Protein AF-0000000084387467 (afdb_homodimer)

Secondary structure (DSSP, 8-state):
--HHHHHHHHHHHHHHHT---TT--SS-TT-EEEEEE--TT--HHHHHT--TTSEEEEEEGGG-TTTTHHHHHIIIIIT---EEEEEEETT-GGGS--HHHHHHHHHHHH-HHHHHHHHHH-S-----S-HHHHHHHHHHHHHH-TTS-TT-EEEEEEE-TTT--EEE--/--HHHHHHHHHHHHHHTT---TT--SS-TT-EEEEEE--TT--HHHHHT--TTSEEEEEEGGG-TTTTHHHHHIIIIIT---EEEEEEETT-GGGS--HHHHHHHHHHHH-HHHHHHHHHH-S-----S-HHHHHHHHHHHHHH-TTS-TT-EEEEEEE-TTT--EEE--

pLDDT: mean 97.74, std 1.87, range [85.44, 99.0]

Solvent-accessible surface area (backbone atoms only — not comparable to full-atom values): 17433 Å² total; per-residue (Å²): 129,54,71,67,55,50,41,33,46,53,21,7,53,60,41,24,73,70,51,83,64,38,79,62,62,74,47,27,74,68,27,26,33,37,36,23,42,15,50,14,71,60,54,63,44,62,45,42,55,51,54,83,22,33,31,33,43,35,19,33,66,64,32,41,48,80,76,38,41,67,38,50,37,44,41,33,67,76,40,60,26,55,32,41,41,37,32,39,52,56,85,46,71,42,53,75,51,49,55,69,52,53,45,48,44,37,24,73,76,56,29,66,67,19,24,53,48,41,52,71,77,42,77,65,76,76,49,42,87,43,70,72,59,46,41,52,48,38,52,49,50,51,69,69,34,61,69,42,66,85,81,50,48,69,38,26,28,38,34,32,51,61,49,40,38,52,45,79,77,84,129,54,73,65,55,52,42,32,47,52,22,7,54,59,42,25,73,74,50,82,65,37,79,60,62,73,50,26,74,69,28,26,35,37,36,24,42,16,49,14,71,59,54,63,44,62,42,40,56,50,54,84,24,32,32,33,44,35,20,33,65,64,31,41,46,79,77,38,40,66,38,51,36,44,42,33,68,75,41,59,25,55,32,42,41,36,32,37,52,55,86,45,71,41,53,75,51,48,55,69,52,53,46,48,45,36,24,73,76,58,29,66,68,20,25,53,48,41,52,70,77,42,78,66,77,74,50,42,87,43,70,72,59,46,43,51,48,38,52,50,51,52,69,68,34,60,69,45,67,86,81,49,49,70,38,25,30,38,34,31,50,60,51,40,38,50,46,79,76,84

Organism: Colletotrichum higginsianum (strain IMI 349063) (NCBI:txid759273)

Structure (mmCIF, N/CA/C/O backbone):
data_AF-0000000084387467-model_v1
#
loop_
_entity.id
_entity.type
_entity.pdbx_description
1 polymer 'Carbonic anhydrase'
#
loop_
_atom_site.group_PDB
_atom_site.id
_atom_site.type_symbol
_atom_site.label_atom_id
_atom_site.label_alt_id
_atom_site.label_comp_id
_atom_site.label_asym_id
_atom_site.label_entity_id
_atom_site.label_seq_id
_atom_site.pdbx_PDB_ins_code
_atom_site.Cartn_x
_atom_site.Cartn_y
_atom_site.Cartn_z
_atom_site.occupancy
_atom_site.B_iso_or_equiv
_atom_site.auth_seq_id
_atom_site.auth_comp_id
_atom_site.auth_asym_id
_atom_site.auth_atom_id
_atom_site.pdbx_PDB_model_num
ATOM 1 N N . MET A 1 1 ? 0.769 -17.781 -19.688 1 88.94 1 MET A N 1
ATOM 2 C CA . MET A 1 1 ? 0.332 -16.594 -18.969 1 88.94 1 MET A CA 1
ATOM 3 C C . MET A 1 1 ? -1.076 -16.781 -18.406 1 88.94 1 MET A C 1
ATOM 5 O O . MET A 1 1 ? -1.947 -17.328 -19.078 1 88.94 1 MET A O 1
ATOM 9 N N . SER A 1 2 ? -1.233 -16.406 -17.203 1 95.12 2 SER A N 1
ATOM 10 C CA . SER A 1 2 ? -2.559 -16.469 -16.594 1 95.12 2 SER A CA 1
ATOM 11 C C . SER A 1 2 ? -3.498 -15.438 -17.188 1 95.12 2 SER A C 1
ATOM 13 O O . SER A 1 2 ? -3.057 -14.531 -17.906 1 95.12 2 SER A O 1
ATOM 15 N N . ASP A 1 3 ? -4.746 -15.594 -16.984 1 96.44 3 ASP A N 1
ATOM 16 C CA . ASP A 1 3 ? -5.727 -14.609 -17.438 1 96.44 3 ASP A CA 1
ATOM 17 C C . ASP A 1 3 ? -5.461 -13.242 -16.812 1 96.44 3 ASP A C 1
ATOM 19 O O . ASP A 1 3 ? -5.691 -12.211 -17.453 1 96.44 3 ASP A O 1
ATOM 23 N N . ILE A 1 4 ? -4.992 -13.227 -15.602 1 97.38 4 ILE A N 1
ATOM 24 C CA . ILE A 1 4 ? -4.664 -11.992 -14.898 1 97.38 4 ILE A CA 1
ATOM 25 C C . ILE A 1 4 ? -3.527 -11.273 -15.625 1 97.38 4 ILE A C 1
ATOM 27 O O . ILE A 1 4 ? -3.609 -10.062 -15.875 1 97.38 4 ILE A O 1
ATOM 31 N N . GLN A 1 5 ? -2.52 -11.992 -15.977 1 97.75 5 GLN A N 1
ATOM 32 C CA . GLN A 1 5 ? -1.371 -11.406 -16.672 1 97.75 5 GLN A CA 1
ATOM 33 C C . GLN A 1 5 ? -1.764 -10.875 -18.047 1 97.75 5 GLN A C 1
ATOM 35 O O . GLN A 1 5 ? -1.321 -9.805 -18.453 1 97.75 5 GLN A O 1
ATOM 40 N N . LYS A 1 6 ? -2.596 -11.641 -18.719 1 97.81 6 LYS A N 1
ATOM 41 C CA . LYS A 1 6 ? -3.104 -11.188 -20 1 97.81 6 LYS A CA 1
ATOM 42 C C . LYS A 1 6 ? -3.883 -9.883 -19.859 1 97.81 6 LYS A C 1
ATOM 44 O O . LYS A 1 6 ? -3.785 -8.992 -20.703 1 97.81 6 LYS A O 1
ATOM 49 N N . ASN A 1 7 ? -4.648 -9.812 -18.812 1 97.5 7 ASN A N 1
ATOM 50 C CA . ASN A 1 7 ? -5.41 -8.594 -18.547 1 97.5 7 ASN A CA 1
ATOM 51 C C . ASN A 1 7 ? -4.492 -7.41 -18.281 1 97.5 7 ASN A C 1
ATOM 53 O O . ASN A 1 7 ? -4.781 -6.285 -18.703 1 97.5 7 ASN A O 1
ATOM 57 N N . VAL A 1 8 ? -3.395 -7.594 -17.5 1 97.62 8 VAL A N 1
ATOM 58 C CA . VAL A 1 8 ? -2.441 -6.523 -17.234 1 97.62 8 VAL A CA 1
ATOM 59 C C . VAL A 1 8 ? -1.865 -6 -18.547 1 97.62 8 VAL A C 1
ATOM 61 O O . VAL A 1 8 ? -1.769 -4.789 -18.75 1 97.62 8 VAL A O 1
ATOM 64 N N . GLU A 1 9 ? -1.531 -6.934 -19.406 1 97.88 9 GLU A N 1
ATOM 65 C CA . GLU A 1 9 ? -0.981 -6.543 -20.703 1 97.88 9 GLU A CA 1
ATOM 66 C C . GLU A 1 9 ? -2 -5.754 -21.531 1 97.88 9 GLU A C 1
ATOM 68 O O . GLU A 1 9 ? -1.669 -4.723 -22.109 1 97.88 9 GLU A O 1
ATOM 73 N N . ALA A 1 10 ? -3.186 -6.277 -21.594 1 98 10 ALA A N 1
ATOM 74 C CA . ALA A 1 10 ? -4.238 -5.625 -22.375 1 98 10 ALA A CA 1
ATOM 75 C C . ALA A 1 10 ? -4.559 -4.246 -21.812 1 98 10 ALA A C 1
ATOM 77 O O . ALA A 1 10 ? -4.75 -3.285 -22.562 1 98 10 ALA A O 1
ATOM 78 N N . ALA A 1 11 ? -4.66 -4.148 -20.484 1 97.88 11 ALA A N 1
ATOM 79 C CA . ALA A 1 11 ? -4.93 -2.873 -19.812 1 97.88 11 ALA A CA 1
ATOM 80 C C . ALA A 1 11 ? -3.812 -1.87 -20.094 1 97.88 11 ALA A C 1
ATOM 82 O O . ALA A 1 11 ? -4.07 -0.681 -20.297 1 97.88 11 ALA A O 1
ATOM 83 N N . SER A 1 12 ? -2.605 -2.361 -20.047 1 97.81 12 SER A N 1
ATOM 84 C CA . SER A 1 12 ? -1.454 -1.512 -20.328 1 97.81 12 SER A CA 1
ATOM 85 C C . SER A 1 12 ? -1.551 -0.91 -21.734 1 97.81 12 SER A C 1
ATOM 87 O O . SER A 1 12 ? -1.295 0.282 -21.922 1 97.81 12 SER A O 1
ATOM 89 N N . GLU A 1 13 ? -1.836 -1.775 -22.656 1 97.88 13 GLU A N 1
ATOM 90 C CA . GLU A 1 13 ? -1.966 -1.312 -24.031 1 97.88 13 GLU A CA 1
ATOM 91 C C . GLU A 1 13 ? -3.043 -0.236 -24.156 1 97.88 13 GLU A C 1
ATOM 93 O O . GLU A 1 13 ? -2.832 0.791 -24.797 1 97.88 13 GLU A O 1
ATOM 98 N N . ASN A 1 14 ? -4.156 -0.472 -23.594 1 98.12 14 ASN A N 1
ATOM 99 C CA . ASN A 1 14 ? -5.25 0.495 -23.625 1 98.12 14 ASN A CA 1
ATOM 100 C C . ASN A 1 14 ? -4.875 1.791 -22.922 1 98.12 14 ASN A C 1
ATOM 102 O O . ASN A 1 14 ? -5.109 2.883 -23.438 1 98.12 14 ASN A O 1
ATOM 106 N N . TYR A 1 15 ? -4.383 1.686 -21.719 1 98.31 15 TYR A N 1
ATOM 107 C CA . TYR A 1 15 ? -4.02 2.828 -20.891 1 98.31 15 TYR A CA 1
ATOM 108 C C . TYR A 1 15 ? -2.953 3.68 -21.562 1 98.31 15 TYR A C 1
ATOM 110 O O . TYR A 1 15 ? -3.068 4.906 -21.609 1 98.31 15 TYR A O 1
ATOM 118 N N . SER A 1 16 ? -1.951 3.057 -22.125 1 98.12 16 SER A N 1
ATOM 119 C CA . SER A 1 16 ? -0.825 3.779 -22.703 1 98.12 16 SER A CA 1
ATOM 120 C C . SER A 1 16 ? -1.214 4.441 -24.016 1 98.12 16 SER A C 1
ATOM 122 O O . SER A 1 16 ? -0.58 5.41 -24.438 1 98.12 16 SER A O 1
ATOM 124 N N . SER A 1 17 ? -2.176 3.938 -24.703 1 98 17 SER A N 1
ATOM 125 C CA . SER A 1 17 ? -2.551 4.406 -26.031 1 98 17 SER A CA 1
ATOM 126 C C . SER A 1 17 ? -2.986 5.867 -26 1 98 17 SER A C 1
ATOM 128 O O . SER A 1 17 ? -2.867 6.578 -27 1 98 17 SER A O 1
ATOM 130 N N . SER A 1 18 ? -3.42 6.398 -24.844 1 96.81 18 SER A N 1
ATOM 131 C CA . SER A 1 18 ? -3.865 7.781 -24.734 1 96.81 18 SER A CA 1
ATOM 132 C C . SER A 1 18 ? -3.205 8.492 -23.562 1 96.81 18 SER A C 1
ATOM 134 O O . SER A 1 18 ? -3.686 9.531 -23.109 1 96.81 18 SER A O 1
ATOM 136 N N . PHE A 1 19 ? -2.225 7.91 -23.062 1 97.81 19 PHE A N 1
ATOM 137 C CA . PHE A 1 19 ? -1.556 8.438 -21.875 1 97.81 19 PHE A CA 1
ATOM 138 C C . PHE A 1 19 ? -0.771 9.695 -22.219 1 97.81 19 PHE A C 1
ATOM 140 O O . PHE A 1 19 ? 0.057 9.695 -23.125 1 97.81 19 PHE A O 1
ATOM 147 N N . GLU A 1 20 ? -0.977 10.844 -21.422 1 97.38 20 GLU A N 1
ATOM 148 C CA . GLU A 1 20 ? -0.339 12.125 -21.734 1 97.38 20 GLU A CA 1
ATOM 149 C C . GLU A 1 20 ? 0.273 12.75 -20.484 1 97.38 20 GLU A C 1
ATOM 151 O O . GLU A 1 20 ? 0.535 13.953 -20.453 1 97.38 20 GLU A O 1
ATOM 156 N N . LYS A 1 21 ? 0.535 11.984 -19.469 1 97.56 21 LYS A N 1
ATOM 157 C CA . LYS A 1 21 ? 0.969 12.539 -18.188 1 97.56 21 LYS A CA 1
ATOM 158 C C . LYS A 1 21 ? 2.393 12.109 -17.859 1 97.56 21 LYS A C 1
ATOM 160 O O . LYS A 1 21 ? 2.754 12 -16.688 1 97.56 21 LYS A O 1
ATOM 165 N N . GLY A 1 22 ? 3.154 11.875 -18.875 1 97.38 22 GLY A N 1
ATOM 166 C CA . GLY A 1 22 ? 4.5 11.352 -18.719 1 97.38 22 GLY A CA 1
ATOM 167 C C . GLY A 1 22 ? 5.461 12.367 -18.125 1 97.38 22 GLY A C 1
ATOM 168 O O . GLY A 1 22 ? 6.562 12.008 -17.703 1 97.38 22 GLY A O 1
ATOM 169 N N . GLN A 1 23 ? 5.043 13.641 -17.938 1 97.19 23 GLN A N 1
ATOM 170 C CA . GLN A 1 23 ? 5.926 14.719 -17.516 1 97.19 23 GLN A CA 1
ATOM 171 C C . GLN A 1 23 ? 5.773 15 -16.016 1 97.19 23 GLN A C 1
ATOM 173 O O . GLN A 1 23 ? 6.43 15.891 -15.477 1 97.19 23 GLN A O 1
ATOM 178 N N . LEU A 1 24 ? 4.934 14.281 -15.336 1 97.69 24 LEU A N 1
ATOM 179 C CA . LEU A 1 24 ? 4.695 14.523 -13.922 1 97.69 24 LEU A CA 1
ATOM 180 C C . LEU A 1 24 ? 5.969 14.305 -13.109 1 97.69 24 LEU A C 1
ATOM 182 O O . LEU A 1 24 ? 6.723 13.367 -13.367 1 97.69 24 LEU A O 1
ATOM 186 N N . ALA A 1 25 ? 6.168 15.133 -12.148 1 96.94 25 ALA A N 1
ATOM 187 C CA . ALA A 1 25 ? 7.359 15.086 -11.305 1 96.94 25 ALA A CA 1
ATOM 188 C C . ALA A 1 25 ? 7.262 13.961 -10.281 1 96.94 25 ALA A C 1
ATOM 190 O O . ALA A 1 25 ? 6.168 13.477 -9.984 1 96.94 25 ALA A O 1
ATOM 191 N N . LEU A 1 26 ? 8.391 13.594 -9.727 1 96.5 26 LEU A N 1
ATOM 192 C CA . LEU A 1 26 ? 8.5 12.516 -8.75 1 96.5 26 LEU A CA 1
ATOM 193 C C . LEU A 1 26 ? 7.777 12.875 -7.461 1 96.5 26 LEU A C 1
ATOM 195 O O . LEU A 1 26 ? 6.93 12.117 -6.984 1 96.5 26 LEU A O 1
ATOM 199 N N . PRO A 1 27 ? 8.047 14.117 -6.895 1 97.5 27 PRO A N 1
ATOM 200 C CA . PRO A 1 27 ? 7.297 14.461 -5.684 1 97.5 27 PRO A CA 1
ATOM 201 C C . PRO A 1 27 ? 5.824 14.742 -5.961 1 97.5 27 PRO A C 1
ATOM 203 O O . PRO A 1 27 ? 5.492 15.344 -6.984 1 97.5 27 PRO A O 1
ATOM 206 N N . PRO A 1 28 ? 4.949 14.305 -5.066 1 98.31 28 PRO A N 1
ATOM 207 C CA . PRO A 1 28 ? 3.535 14.633 -5.258 1 98.31 28 PRO A CA 1
ATOM 208 C C . PRO A 1 28 ? 3.273 16.141 -5.27 1 98.31 28 PRO A C 1
ATOM 210 O O . PRO A 1 28 ? 3.723 16.859 -4.371 1 98.31 28 PRO A O 1
ATOM 213 N N . ALA A 1 29 ? 2.498 16.562 -6.199 1 98 29 ALA A N 1
ATOM 214 C CA . ALA A 1 29 ? 2.293 18 -6.43 1 98 29 ALA A CA 1
ATOM 215 C C . ALA A 1 29 ? 1.527 18.625 -5.273 1 98 29 ALA A C 1
ATOM 217 O O . ALA A 1 29 ? 1.766 19.797 -4.93 1 98 29 ALA A O 1
ATOM 218 N N . LYS A 1 30 ? 0.658 17.906 -4.703 1 98.31 30 LYS A N 1
ATOM 219 C CA . LYS A 1 30 ? -0.17 18.516 -3.662 1 98.31 30 LYS A CA 1
ATOM 220 C C . LYS A 1 30 ? 0.408 18.234 -2.275 1 98.31 30 LYS A C 1
ATOM 222 O O . LYS A 1 30 ? -0.214 18.562 -1.263 1 98.31 30 LYS A O 1
ATOM 227 N N . LYS A 1 31 ? 1.522 17.531 -2.162 1 97.75 31 LYS A N 1
ATOM 228 C CA . LYS A 1 31 ? 2.387 17.391 -0.995 1 97.75 31 LYS A CA 1
ATOM 229 C C . LYS A 1 31 ? 1.647 16.703 0.156 1 97.75 31 LYS A C 1
ATOM 231 O O . LYS A 1 31 ? 1.744 17.141 1.305 1 97.75 31 LYS A O 1
ATOM 236 N N . TYR A 1 32 ? 0.854 15.641 -0.096 1 98.75 32 TYR A N 1
ATOM 237 C CA . TYR A 1 32 ? 0.241 14.82 0.942 1 98.75 32 TYR A CA 1
ATOM 238 C C . TYR A 1 32 ? 0.297 13.336 0.574 1 98.75 32 TYR A C 1
ATOM 240 O O . TYR A 1 32 ? 0.651 12.984 -0.553 1 98.75 32 TYR A O 1
ATOM 248 N N . LEU A 1 33 ? 0.085 1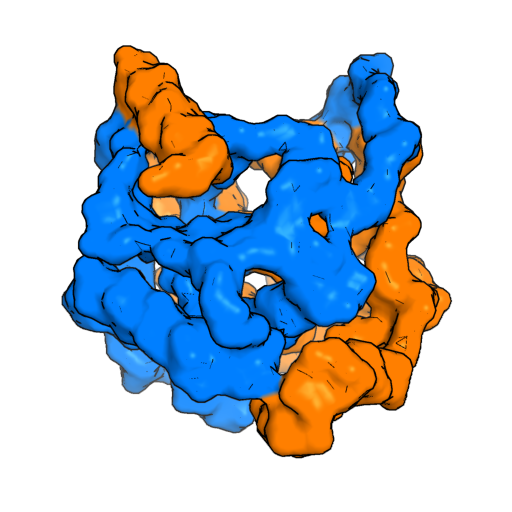2.523 1.544 1 98.81 33 LEU A N 1
ATOM 249 C CA . LEU A 1 33 ? -0.055 11.086 1.328 1 98.81 33 LEU A CA 1
ATOM 250 C C . LEU A 1 33 ? -1.364 10.57 1.916 1 98.81 33 LEU A C 1
ATOM 252 O O . LEU A 1 33 ? -1.91 11.172 2.846 1 98.81 33 LEU A O 1
ATOM 256 N N . VAL A 1 34 ? -1.901 9.586 1.263 1 98.94 34 VAL A N 1
ATOM 257 C CA . VAL A 1 34 ? -3.039 8.82 1.759 1 98.94 34 VAL A CA 1
ATOM 258 C C . VAL A 1 34 ? -2.574 7.43 2.193 1 98.94 34 VAL A C 1
ATOM 260 O O . VAL A 1 34 ? -1.807 6.773 1.483 1 98.94 34 VAL A O 1
ATOM 263 N N . LEU A 1 35 ? -2.889 7.043 3.352 1 98.94 35 LEU A N 1
ATOM 264 C CA . LEU A 1 35 ? -2.736 5.672 3.826 1 98.94 35 LEU A CA 1
ATOM 265 C C . LEU A 1 35 ? -4.094 4.996 3.988 1 98.94 35 LEU A C 1
ATOM 267 O O . LEU A 1 35 ? -4.926 5.449 4.777 1 98.94 35 LEU A O 1
ATOM 271 N N . THR A 1 36 ? -4.336 3.963 3.197 1 98.94 36 THR A N 1
ATOM 272 C CA . THR A 1 36 ? -5.602 3.244 3.283 1 98.94 36 THR A CA 1
ATOM 273 C C . THR A 1 36 ? -5.379 1.742 3.125 1 98.94 36 THR A C 1
ATOM 275 O O . THR A 1 36 ? -4.242 1.282 3.035 1 98.94 36 THR A O 1
ATOM 278 N N . CYS A 1 37 ? -6.441 0.987 3.162 1 98.94 37 CYS A N 1
ATOM 279 C CA . CYS A 1 37 ? -6.348 -0.468 3.188 1 98.94 37 CYS A CA 1
ATOM 280 C C . CYS A 1 37 ? -6.129 -1.025 1.786 1 98.94 37 CYS A C 1
ATOM 282 O O . CYS A 1 37 ? -6.566 -0.429 0.801 1 98.94 37 CYS A O 1
ATOM 284 N N . MET A 1 38 ? -5.535 -2.17 1.646 1 98.94 38 MET A N 1
ATOM 285 C CA . MET A 1 38 ? -5.348 -2.904 0.398 1 98.94 38 MET A CA 1
ATOM 286 C C . MET A 1 38 ? -6.668 -3.467 -0.11 1 98.94 38 MET A C 1
ATOM 288 O O . MET A 1 38 ? -6.734 -4.008 -1.216 1 98.94 38 MET A O 1
ATOM 292 N N . ASP A 1 39 ? -7.746 -3.346 0.516 1 98.94 39 ASP A N 1
ATOM 293 C CA . ASP A 1 39 ? -9.039 -3.973 0.285 1 98.94 39 ASP A CA 1
ATOM 294 C C . ASP A 1 39 ? -9.484 -3.795 -1.165 1 98.94 39 ASP A C 1
ATOM 296 O O . ASP A 1 39 ? -9.344 -2.711 -1.736 1 98.94 39 ASP A O 1
ATOM 300 N N . ALA A 1 40 ? -10.055 -4.867 -1.702 1 98.88 40 ALA A N 1
ATOM 301 C CA . ALA A 1 40 ? -10.438 -4.902 -3.111 1 98.88 40 ALA A CA 1
ATOM 302 C C . ALA A 1 40 ? -11.641 -4 -3.375 1 98.88 40 ALA A C 1
ATOM 304 O O . ALA A 1 40 ? -11.945 -3.691 -4.527 1 98.88 40 ALA A O 1
ATOM 305 N N . ARG A 1 41 ? -12.336 -3.582 -2.363 1 98.88 41 ARG A N 1
ATOM 306 C CA . ARG A 1 41 ? -13.547 -2.791 -2.504 1 98.88 41 ARG A CA 1
ATOM 307 C C . ARG A 1 41 ? -13.242 -1.298 -2.436 1 98.88 41 ARG A C 1
ATOM 309 O O . ARG A 1 41 ? -14.156 -0.471 -2.439 1 98.88 41 ARG A O 1
ATOM 316 N N . ILE A 1 42 ? -11.914 -0.892 -2.408 1 98.81 42 ILE A N 1
ATOM 317 C CA . ILE A 1 42 ? -11.523 0.511 -2.344 1 98.81 42 ILE A CA 1
ATOM 318 C C . ILE A 1 42 ? -10.711 0.875 -3.586 1 98.81 42 ILE A C 1
ATOM 320 O O . ILE A 1 42 ? -9.727 0.203 -3.914 1 98.81 42 ILE A O 1
ATOM 324 N N . ASP A 1 43 ? -11.102 1.828 -4.301 1 98.44 43 ASP A N 1
ATOM 325 C CA . ASP A 1 43 ? -10.32 2.559 -5.289 1 98.44 43 ASP A CA 1
ATOM 326 C C . ASP A 1 43 ? -10 3.971 -4.801 1 98.44 43 ASP A C 1
ATOM 328 O O . ASP A 1 43 ? -10.805 4.891 -4.984 1 98.44 43 ASP A O 1
ATOM 332 N N . PRO A 1 44 ? -8.828 4.141 -4.23 1 98.69 44 PRO A N 1
ATOM 333 C CA . PRO A 1 44 ? -8.555 5.406 -3.553 1 98.69 44 PRO A CA 1
ATOM 334 C C . PRO A 1 44 ? -8.672 6.613 -4.484 1 98.69 44 PRO A C 1
ATOM 336 O O . PRO A 1 44 ? -9.18 7.66 -4.082 1 98.69 44 PRO A O 1
ATOM 339 N N . ALA A 1 45 ? -8.188 6.523 -5.695 1 98.25 45 ALA A N 1
ATOM 340 C CA . ALA A 1 45 ? -8.234 7.652 -6.621 1 98.25 45 ALA A CA 1
ATOM 341 C C . ALA A 1 45 ? -9.672 8.141 -6.805 1 98.25 45 ALA A C 1
ATOM 343 O O . ALA A 1 45 ? -9.938 9.344 -6.695 1 98.25 45 ALA A O 1
ATOM 344 N N . ARG A 1 46 ? -10.602 7.242 -7 1 97 46 ARG A N 1
ATOM 345 C CA . ARG A 1 46 ? -12 7.605 -7.207 1 97 46 ARG A CA 1
ATOM 346 C C . ARG A 1 46 ? -12.656 8.008 -5.895 1 97 46 ARG A C 1
ATOM 348 O O . ARG A 1 46 ? -13.328 9.039 -5.824 1 97 46 ARG A O 1
ATOM 355 N N . ALA A 1 47 ? -12.477 7.219 -4.871 1 98.38 47 ALA A N 1
ATOM 356 C CA . ALA A 1 47 ? -13.188 7.406 -3.605 1 98.38 47 ALA A CA 1
ATOM 357 C C . ALA A 1 47 ? -12.742 8.695 -2.916 1 98.38 47 ALA A C 1
ATOM 359 O O . ALA A 1 47 ? -13.547 9.359 -2.258 1 98.38 47 ALA A O 1
ATOM 360 N N . PHE A 1 48 ? -11.43 9.055 -3.123 1 98.56 48 PHE A N 1
ATOM 361 C CA . PHE A 1 48 ? -10.883 10.164 -2.344 1 98.56 48 PHE A CA 1
ATOM 362 C C . PHE A 1 48 ? -10.508 11.328 -3.25 1 98.56 48 PHE A C 1
ATOM 364 O O . PHE A 1 48 ? -9.961 12.328 -2.787 1 98.56 48 PHE A O 1
ATOM 371 N N . GLY A 1 49 ? -10.773 11.258 -4.527 1 97.75 49 GLY A N 1
ATOM 372 C CA . GLY A 1 49 ? -10.531 12.352 -5.457 1 97.75 49 GLY A CA 1
ATOM 373 C C . GLY A 1 49 ? -9.062 12.625 -5.691 1 97.75 49 GLY A C 1
ATOM 374 O O . GLY A 1 49 ? -8.609 13.766 -5.582 1 97.75 49 GLY A O 1
ATOM 375 N N . ILE A 1 50 ? -8.297 11.664 -5.988 1 98.56 50 ILE A N 1
ATOM 376 C CA . ILE A 1 50 ? -6.859 11.789 -6.199 1 98.56 50 ILE A CA 1
ATOM 377 C C . ILE A 1 50 ? -6.551 11.719 -7.695 1 98.56 50 ILE A C 1
ATOM 379 O O . ILE A 1 50 ? -6.816 10.703 -8.344 1 98.56 50 ILE A O 1
ATOM 383 N N . GLU A 1 51 ? -5.988 12.719 -8.227 1 97.88 51 GLU A N 1
ATOM 384 C CA . GLU A 1 51 ? -5.52 12.711 -9.609 1 97.88 51 GLU A CA 1
ATOM 385 C C . GLU A 1 51 ? -4.066 12.258 -9.703 1 97.88 51 GLU A C 1
ATOM 387 O O . GLU A 1 51 ? -3.326 12.336 -8.719 1 97.88 51 GLU A O 1
ATOM 392 N N . LEU A 1 52 ? -3.709 11.766 -10.891 1 98.31 52 LEU A N 1
ATOM 393 C CA . LEU A 1 52 ? -2.326 11.359 -11.109 1 98.31 52 LEU A CA 1
ATOM 394 C C . LEU A 1 52 ? -1.363 12.492 -10.766 1 98.31 52 LEU A C 1
ATOM 396 O O . LEU A 1 52 ? -1.551 13.625 -11.203 1 98.31 52 LEU A O 1
ATOM 400 N N . GLY A 1 53 ? -0.42 12.219 -9.93 1 98.5 53 GLY A N 1
ATOM 401 C CA . GLY A 1 53 ? 0.582 13.203 -9.547 1 98.5 53 GLY A CA 1
ATOM 402 C C . GLY A 1 53 ? 0.238 13.938 -8.266 1 98.5 53 GLY A C 1
ATOM 403 O O . GLY A 1 53 ? 1.079 14.641 -7.699 1 98.5 53 GLY A O 1
ATOM 404 N N . ASP A 1 54 ? -0.965 13.758 -7.699 1 98.5 54 ASP A N 1
ATOM 405 C CA . ASP A 1 54 ? -1.455 14.555 -6.582 1 98.5 54 ASP A CA 1
ATOM 406 C C . ASP A 1 54 ? -0.795 14.133 -5.27 1 98.5 54 ASP A C 1
ATOM 408 O O . ASP A 1 54 ? -0.408 14.977 -4.461 1 98.5 54 ASP A O 1
ATOM 412 N N . ALA A 1 55 ? -0.703 12.844 -4.992 1 98.88 55 ALA A N 1
ATOM 413 C CA . ALA A 1 55 ? -0.403 12.344 -3.654 1 98.88 55 ALA A CA 1
ATOM 414 C C . ALA A 1 55 ? 0.302 10.992 -3.719 1 98.88 55 ALA A C 1
ATOM 416 O O . ALA A 1 55 ? 0.088 10.219 -4.652 1 98.88 55 ALA A O 1
ATOM 417 N N . HIS A 1 56 ? 1.156 10.727 -2.766 1 98.94 56 HIS A N 1
ATOM 418 C CA . HIS A 1 56 ? 1.513 9.336 -2.514 1 98.94 56 HIS A CA 1
ATOM 419 C C . HIS A 1 56 ? 0.331 8.555 -1.945 1 98.94 56 HIS A C 1
ATOM 421 O O . HIS A 1 56 ? -0.429 9.078 -1.13 1 98.94 56 HIS A O 1
ATOM 427 N N . VAL A 1 57 ? 0.14 7.324 -2.42 1 98.94 57 VAL A N 1
ATOM 428 C CA . VAL A 1 57 ? -0.901 6.461 -1.877 1 98.94 57 VAL A CA 1
ATOM 429 C C . VAL A 1 57 ? -0.277 5.176 -1.335 1 98.94 57 VAL A C 1
ATOM 431 O O . VAL A 1 57 ? 0.31 4.398 -2.09 1 98.94 57 VAL A O 1
ATOM 434 N N . ILE A 1 58 ? -0.341 5 -0.052 1 99 58 ILE A N 1
ATOM 435 C CA . ILE A 1 58 ? 0.102 3.799 0.648 1 99 58 ILE A CA 1
ATOM 436 C C . ILE A 1 58 ? -1.098 2.9 0.939 1 99 58 ILE A C 1
ATOM 438 O O . ILE A 1 58 ? -2.137 3.373 1.405 1 99 58 ILE A O 1
ATOM 442 N N . ARG A 1 59 ? -0.989 1.597 0.564 1 99 59 ARG A N 1
ATOM 443 C CA . ARG A 1 59 ? -2.059 0.637 0.815 1 99 59 ARG A CA 1
ATOM 444 C C . ARG A 1 59 ? -1.512 -0.645 1.434 1 99 59 ARG A C 1
ATOM 446 O O . ARG A 1 59 ? -0.653 -1.306 0.847 1 99 59 ARG A O 1
ATOM 453 N N . ASN A 1 60 ? -1.957 -0.97 2.604 1 98.94 60 ASN A N 1
ATOM 454 C CA . ASN A 1 60 ? -1.631 -2.217 3.285 1 98.94 60 ASN A CA 1
ATOM 455 C C . ASN A 1 60 ? -2.834 -2.773 4.043 1 98.94 60 ASN A C 1
ATOM 457 O O . ASN A 1 60 ? -3.908 -2.17 4.039 1 98.94 60 ASN A O 1
ATOM 461 N N . ALA A 1 61 ? -2.66 -4.035 4.566 1 98.88 61 ALA A N 1
ATOM 462 C CA . ALA A 1 61 ? -3.766 -4.648 5.301 1 98.88 61 ALA A CA 1
ATOM 463 C C . ALA A 1 61 ? -4.148 -3.807 6.516 1 98.88 61 ALA A C 1
ATOM 465 O O . ALA A 1 61 ? -3.32 -3.572 7.402 1 98.88 61 ALA A O 1
ATOM 466 N N . GLY A 1 62 ? -5.398 -3.25 6.441 1 98.88 62 GLY A N 1
ATOM 467 C CA . GLY A 1 62 ? -5.938 -2.545 7.59 1 98.88 62 GLY A CA 1
ATOM 468 C C . GLY A 1 62 ? -5.535 -1.084 7.637 1 98.88 62 GLY A C 1
ATOM 469 O O . GLY A 1 62 ? -5.797 -0.393 8.625 1 98.88 62 GLY A O 1
ATOM 470 N N . ALA A 1 63 ? -4.762 -0.598 6.664 1 98.94 63 ALA A N 1
ATOM 471 C CA . ALA A 1 63 ? -4.289 0.784 6.672 1 98.94 63 ALA A CA 1
ATOM 472 C C . ALA A 1 63 ? -3.496 1.083 7.941 1 98.94 63 ALA A C 1
ATOM 474 O O . ALA A 1 63 ? -3.756 2.076 8.625 1 98.94 63 ALA A O 1
ATOM 475 N N . SER A 1 64 ? -2.555 0.254 8.227 1 98.94 64 SER A N 1
ATOM 476 C CA . SER A 1 64 ? -1.786 0.382 9.461 1 98.94 64 SER A CA 1
ATOM 477 C C . SER A 1 64 ? -0.657 1.395 9.305 1 98.94 64 SER A C 1
ATOM 479 O O . SER A 1 64 ? 0.187 1.261 8.414 1 98.94 64 SER A O 1
ATOM 481 N N . ALA A 1 65 ? -0.609 2.373 10.203 1 98.88 65 ALA A N 1
ATOM 482 C CA . ALA A 1 65 ? 0.494 3.33 10.227 1 98.88 65 ALA A CA 1
ATOM 483 C C . ALA A 1 65 ? 1.785 2.668 10.703 1 98.88 65 ALA A C 1
ATOM 485 O O . ALA A 1 65 ? 2.877 3.041 10.266 1 98.88 65 ALA A O 1
ATOM 486 N N . ILE A 1 66 ? 1.652 1.691 11.57 1 98.44 66 ILE A N 1
ATOM 487 C CA . ILE A 1 66 ? 2.812 0.956 12.062 1 98.44 66 ILE A CA 1
ATOM 488 C C . ILE A 1 66 ? 3.498 0.238 10.898 1 98.44 66 ILE A C 1
ATOM 490 O O . ILE A 1 66 ? 4.711 0.373 10.711 1 98.44 66 ILE A O 1
ATOM 494 N N . ASP A 1 67 ? 2.707 -0.466 10.133 1 98.69 67 ASP A N 1
ATOM 495 C CA . ASP A 1 67 ? 3.209 -1.215 8.984 1 98.69 67 ASP A CA 1
ATOM 496 C C . ASP A 1 67 ? 3.664 -0.274 7.871 1 98.69 67 ASP A C 1
ATOM 498 O O . ASP A 1 67 ? 4.551 -0.616 7.086 1 98.69 67 ASP A O 1
ATOM 502 N N . GLY A 1 68 ? 3.074 0.929 7.793 1 98.81 68 GLY A N 1
ATOM 503 C CA . GLY A 1 68 ? 3.35 1.874 6.723 1 98.81 68 GLY A CA 1
ATOM 504 C C . GLY A 1 68 ? 4.41 2.895 7.086 1 98.81 68 GLY A C 1
ATOM 505 O O . GLY A 1 68 ? 4.699 3.807 6.305 1 98.81 68 GLY A O 1
ATOM 506 N N . LEU A 1 69 ? 5.074 2.773 8.211 1 98.75 69 LEU A N 1
ATOM 507 C CA . LEU A 1 69 ? 5.934 3.818 8.758 1 98.75 69 LEU A CA 1
ATOM 508 C C . LEU A 1 69 ? 7.09 4.121 7.809 1 98.75 69 LEU A C 1
ATOM 510 O O . LEU A 1 69 ? 7.398 5.285 7.555 1 98.75 69 LEU A O 1
ATOM 514 N N . ARG A 1 70 ? 7.73 3.059 7.254 1 98.69 70 ARG A N 1
ATOM 515 C CA . ARG A 1 70 ? 8.836 3.232 6.312 1 98.69 70 ARG A CA 1
ATOM 516 C C . ARG A 1 70 ? 8.414 4.102 5.133 1 98.69 70 ARG A C 1
ATOM 518 O O . ARG A 1 70 ? 9.117 5.051 4.773 1 98.69 70 ARG A O 1
ATOM 525 N N . SER A 1 71 ? 7.242 3.811 4.559 1 98.88 71 SER A N 1
ATOM 526 C CA . SER A 1 71 ? 6.727 4.547 3.41 1 98.88 71 SER A CA 1
ATOM 527 C C . SER A 1 71 ? 6.348 5.973 3.793 1 98.88 71 SER A C 1
ATOM 529 O O . SER A 1 71 ? 6.566 6.91 3.021 1 98.88 71 SER A O 1
ATOM 531 N N . ILE A 1 72 ? 5.781 6.133 5.02 1 98.81 72 ILE A N 1
ATOM 532 C CA . ILE A 1 72 ? 5.418 7.457 5.516 1 98.81 72 ILE A CA 1
ATOM 533 C C . ILE A 1 72 ? 6.668 8.336 5.613 1 98.81 72 ILE A C 1
ATOM 535 O O . ILE A 1 72 ? 6.676 9.469 5.133 1 98.81 72 ILE A O 1
ATOM 539 N N . VAL A 1 73 ? 7.734 7.828 6.18 1 98.56 73 VAL A N 1
ATOM 540 C CA . VAL A 1 73 ? 8.961 8.594 6.398 1 98.56 73 VAL A CA 1
ATOM 541 C C . VAL A 1 73 ? 9.594 8.961 5.059 1 98.56 73 VAL A C 1
ATOM 543 O O . VAL A 1 73 ? 10.031 10.094 4.859 1 98.56 73 VAL A O 1
ATOM 546 N N . ILE A 1 74 ? 9.602 8.023 4.168 1 98.56 74 ILE A N 1
ATOM 547 C CA . ILE A 1 74 ? 10.148 8.305 2.846 1 98.56 74 ILE A CA 1
ATOM 548 C C . ILE A 1 74 ? 9.328 9.398 2.168 1 98.56 74 ILE A C 1
ATOM 550 O O . ILE A 1 74 ? 9.883 10.336 1.596 1 98.56 74 ILE A O 1
ATOM 554 N N . SER A 1 75 ? 7.992 9.273 2.207 1 98.44 75 SER A N 1
ATOM 555 C CA . SER A 1 75 ? 7.098 10.25 1.6 1 98.44 75 SER A CA 1
ATOM 556 C C . SER A 1 75 ? 7.336 11.641 2.17 1 98.44 75 SER A C 1
ATOM 558 O O . SER A 1 75 ? 7.391 12.625 1.425 1 98.44 75 SER A O 1
ATOM 560 N N . GLN A 1 76 ? 7.508 11.734 3.455 1 97.62 76 GLN A N 1
ATOM 561 C CA . GLN A 1 76 ? 7.609 13.031 4.109 1 97.62 76 GLN A CA 1
ATOM 562 C C . GLN A 1 76 ? 9.031 13.578 4.035 1 97.62 76 GLN A C 1
ATOM 564 O O . GLN A 1 76 ? 9.258 14.664 3.5 1 97.62 76 GLN A O 1
ATOM 569 N N . GLN A 1 77 ? 10.008 12.844 4.395 1 96.5 77 GLN A N 1
ATOM 570 C CA . GLN A 1 77 ? 11.359 13.367 4.582 1 96.5 77 GLN A CA 1
ATOM 571 C C . GLN A 1 77 ? 12.117 13.414 3.258 1 96.5 77 GLN A C 1
ATOM 573 O O . GLN A 1 77 ? 12.93 14.32 3.035 1 96.5 77 GLN A O 1
ATOM 578 N N . LEU A 1 78 ? 11.852 12.469 2.41 1 96.38 78 LEU A N 1
ATOM 579 C CA . LEU A 1 78 ? 12.641 12.422 1.183 1 96.38 78 LEU A CA 1
ATOM 580 C C . LEU A 1 78 ? 11.875 13.047 0.02 1 96.38 78 LEU A C 1
ATOM 582 O O . LEU A 1 78 ? 12.484 13.586 -0.909 1 96.38 78 LEU A O 1
ATOM 586 N N . LEU A 1 79 ? 10.484 13.047 0.135 1 96.25 79 LEU A N 1
ATOM 587 C CA . LEU A 1 79 ? 9.75 13.453 -1.059 1 96.25 79 LEU A CA 1
ATOM 588 C C . LEU A 1 79 ? 8.797 14.602 -0.748 1 96.25 79 LEU A C 1
ATOM 590 O O . LEU A 1 79 ? 7.988 14.992 -1.593 1 96.25 79 LEU A O 1
ATOM 594 N N . GLY A 1 80 ? 8.75 15.078 0.394 1 94.81 80 GLY A N 1
ATOM 595 C CA . GLY A 1 80 ? 8.328 16.438 0.671 1 94.81 80 GLY A CA 1
ATOM 596 C C . GLY A 1 80 ? 6.844 16.547 0.979 1 94.81 80 GLY A C 1
ATOM 597 O O . GLY A 1 80 ? 6.285 17.641 1.003 1 94.81 80 GLY A O 1
ATOM 598 N N . THR A 1 81 ? 6.172 15.422 1.26 1 97.5 81 THR A N 1
ATOM 599 C CA . THR A 1 81 ? 4.781 15.555 1.684 1 97.5 81 THR A CA 1
ATOM 600 C C . THR A 1 81 ? 4.699 16.078 3.115 1 97.5 81 THR A C 1
ATOM 602 O O . THR A 1 81 ? 5.625 15.875 3.908 1 97.5 81 THR A O 1
ATOM 605 N N . HIS A 1 82 ? 3.572 16.734 3.41 1 95.88 82 HIS A N 1
ATOM 606 C CA . HIS A 1 82 ? 3.484 17.312 4.746 1 95.88 82 HIS A CA 1
ATOM 607 C C . HIS A 1 82 ? 2.074 17.188 5.312 1 95.88 82 HIS A C 1
ATOM 609 O O . HIS A 1 82 ? 1.693 17.938 6.219 1 95.88 82 HIS A O 1
ATOM 615 N N . GLU A 1 83 ? 1.251 16.375 4.719 1 98.31 83 GLU A N 1
ATOM 616 C CA . GLU A 1 83 ? -0.071 16.031 5.238 1 98.31 83 GLU A CA 1
ATOM 617 C C . GLU A 1 83 ? -0.377 14.555 5.039 1 98.31 83 GLU A C 1
ATOM 619 O O . GLU A 1 83 ? 0.033 13.953 4.043 1 98.31 83 GLU A O 1
ATOM 624 N N . ILE A 1 84 ? -1.016 13.961 6.051 1 98.69 84 ILE A N 1
ATOM 625 C CA . ILE A 1 84 ? -1.374 12.547 6.012 1 98.69 84 ILE A CA 1
ATOM 626 C C . ILE A 1 84 ? -2.885 12.398 6.176 1 98.69 84 ILE A C 1
ATOM 628 O O . ILE A 1 84 ? -3.471 12.922 7.121 1 98.69 84 ILE A O 1
ATOM 632 N N . VAL A 1 85 ? -3.492 11.758 5.246 1 98.88 85 VAL A N 1
ATOM 633 C CA . VAL A 1 85 ? -4.887 11.328 5.305 1 98.88 85 VAL A CA 1
ATOM 634 C C . VAL A 1 85 ? -4.957 9.82 5.512 1 98.88 85 VAL A C 1
ATOM 636 O O . VAL A 1 85 ? -4.594 9.047 4.625 1 98.88 85 VAL A O 1
ATOM 639 N N . LEU A 1 86 ? -5.352 9.406 6.691 1 98.94 86 LEU A N 1
ATOM 640 C CA . LEU A 1 86 ? -5.473 7.984 7.016 1 98.94 86 LEU A CA 1
ATOM 641 C C . LEU A 1 86 ? -6.926 7.531 6.914 1 98.94 86 LEU A C 1
ATOM 643 O O . LEU A 1 86 ? -7.809 8.109 7.547 1 98.94 86 LEU A O 1
ATOM 647 N N . VAL A 1 87 ? -7.172 6.496 6.082 1 98.94 87 VAL A N 1
ATOM 648 C CA . VAL A 1 87 ? -8.547 6.066 5.836 1 98.94 87 VAL A CA 1
ATOM 649 C C . VAL A 1 87 ? -8.664 4.562 6.074 1 98.94 87 VAL A C 1
ATOM 651 O O . VAL A 1 87 ? -8.125 3.76 5.312 1 98.94 87 VAL A O 1
ATOM 654 N N . LYS A 1 88 ? -9.312 4.137 7.105 1 98.94 88 LYS A N 1
ATOM 655 C CA . LYS A 1 88 ? -9.734 2.75 7.285 1 98.94 88 LYS A CA 1
ATOM 656 C C . LYS A 1 88 ? -11.141 2.531 6.738 1 98.94 88 LYS A C 1
ATOM 658 O O . LYS A 1 88 ? -11.727 3.438 6.141 1 98.94 88 LYS A O 1
ATOM 663 N N . HIS A 1 89 ? -11.711 1.308 6.848 1 98.94 89 HIS A N 1
ATOM 664 C CA . HIS A 1 89 ? -12.977 1.104 6.164 1 98.94 89 HIS A CA 1
ATOM 665 C C . HIS A 1 89 ? -13.859 0.112 6.918 1 98.94 89 HIS A C 1
ATOM 667 O O . HIS A 1 89 ? -13.359 -0.699 7.699 1 98.94 89 HIS A O 1
ATOM 673 N N . THR A 1 90 ? -15.094 0.206 6.68 1 98.81 90 THR A N 1
ATOM 674 C CA . THR A 1 90 ? -16.047 -0.749 7.242 1 98.81 90 THR A CA 1
ATOM 675 C C . THR A 1 90 ? -15.867 -2.123 6.602 1 98.81 90 THR A C 1
ATOM 677 O O . THR A 1 90 ? -15.383 -2.23 5.473 1 98.81 90 THR A O 1
ATOM 680 N N . GLY A 1 91 ? -16.266 -3.17 7.363 1 98.06 91 GLY A N 1
ATOM 681 C CA . GLY A 1 91 ? -16.203 -4.52 6.824 1 98.06 91 GLY A CA 1
ATOM 682 C C . GLY A 1 91 ? -14.781 -4.977 6.539 1 98.06 91 GLY A C 1
ATOM 683 O O . GLY A 1 91 ? -14.555 -5.785 5.633 1 98.06 91 GLY A O 1
ATOM 684 N N . CYS A 1 92 ? -13.812 -4.453 7.223 1 98.69 92 CYS A N 1
ATOM 685 C CA . CYS A 1 92 ? -12.414 -4.82 7.039 1 98.69 92 CYS A CA 1
ATOM 686 C C . CYS A 1 92 ? -12.141 -6.211 7.605 1 98.69 92 CYS A C 1
ATOM 688 O O . CYS A 1 92 ? -12.617 -6.551 8.688 1 98.69 92 CYS A O 1
ATOM 690 N N . GLY A 1 93 ? -11.359 -6.938 6.859 1 98.06 93 GLY A N 1
ATOM 691 C CA . GLY A 1 93 ? -11.008 -8.266 7.34 1 98.06 93 GLY A CA 1
ATOM 692 C C . GLY A 1 93 ? -10.242 -8.242 8.648 1 98.06 93 GLY A C 1
ATOM 693 O O . GLY A 1 93 ? -10.305 -9.195 9.43 1 98.06 93 GLY A O 1
ATOM 694 N N . MET A 1 94 ? -9.547 -7.184 8.953 1 98.56 94 MET A N 1
ATOM 695 C CA . MET A 1 94 ? -8.719 -7.074 10.148 1 98.56 94 MET A CA 1
ATOM 696 C C . MET A 1 94 ? -9.586 -7.07 11.406 1 98.56 94 MET A C 1
ATOM 698 O O . MET A 1 94 ? -9.078 -7.258 12.516 1 98.56 94 MET A O 1
ATOM 702 N N . LEU A 1 95 ? -10.844 -6.883 11.25 1 98.31 95 LEU A N 1
ATOM 703 C CA . LEU A 1 95 ? -11.789 -6.879 12.359 1 98.31 95 LEU A CA 1
ATOM 704 C C . LEU A 1 95 ? -12.195 -8.305 12.727 1 98.31 95 LEU A C 1
ATOM 706 O O . LEU A 1 95 ? -12.789 -8.531 13.781 1 98.31 95 LEU A O 1
ATOM 710 N N . THR A 1 96 ? -11.812 -9.281 11.953 1 97.44 96 THR A N 1
ATOM 711 C CA . THR A 1 96 ? -12.492 -10.57 12.023 1 97.44 96 THR A CA 1
ATOM 712 C C . THR A 1 96 ? -11.57 -11.633 12.602 1 97.44 96 THR A C 1
ATOM 714 O O . THR A 1 96 ? -11.945 -12.805 12.695 1 97.44 96 THR A O 1
ATOM 717 N N . PHE A 1 97 ? -10.406 -11.289 12.977 1 97.38 97 PHE A N 1
ATOM 718 C CA . PHE A 1 97 ? -9.492 -12.281 13.523 1 97.38 97 PHE A CA 1
ATOM 719 C C . PHE A 1 97 ? -8.562 -11.656 14.555 1 97.38 97 PHE A C 1
ATOM 721 O O . PHE A 1 97 ? -8.492 -10.43 14.664 1 97.38 97 PHE A O 1
ATOM 728 N N . LYS A 1 98 ? -7.898 -12.422 15.328 1 97.38 98 LYS A N 1
ATOM 729 C CA . LYS A 1 98 ? -6.809 -12.055 16.219 1 97.38 98 LYS A CA 1
ATOM 730 C C . LYS A 1 98 ? -5.477 -12.609 15.727 1 97.38 98 LYS A C 1
ATOM 732 O O . LYS A 1 98 ? -5.441 -13.391 14.773 1 97.38 98 LYS A O 1
ATOM 737 N N . ASN A 1 99 ? -4.426 -12.133 16.312 1 96.94 99 ASN A N 1
ATOM 738 C CA . ASN A 1 99 ? -3.088 -12.562 15.914 1 96.94 99 ASN A CA 1
ATOM 739 C C . ASN A 1 99 ? -2.961 -14.086 15.93 1 96.94 99 ASN A C 1
ATOM 741 O O . ASN A 1 99 ? -2.459 -14.68 14.969 1 96.94 99 ASN A O 1
ATOM 745 N N . GLU A 1 100 ? -3.469 -14.688 16.984 1 97.25 100 GLU A N 1
ATOM 746 C CA . GLU A 1 100 ? -3.367 -16.141 17.141 1 97.25 100 GLU A CA 1
ATOM 747 C C . GLU A 1 100 ? -4.105 -16.859 16.016 1 97.25 100 GLU A C 1
ATOM 749 O O . GLU A 1 100 ? -3.656 -17.906 15.539 1 97.25 100 GLU A O 1
ATOM 754 N N . ASP A 1 101 ? -5.207 -16.312 15.602 1 98.06 101 ASP A N 1
ATOM 755 C CA . ASP A 1 101 ? -5.973 -16.891 14.508 1 98.06 101 ASP A CA 1
ATOM 756 C C . ASP A 1 101 ? -5.168 -16.875 13.211 1 98.06 101 ASP A C 1
ATOM 758 O O . ASP A 1 101 ? -5.188 -17.844 12.445 1 98.06 101 ASP A O 1
ATOM 762 N N . ALA A 1 102 ? -4.48 -15.773 12.969 1 97.75 102 ALA A N 1
ATOM 763 C CA . ALA A 1 102 ? -3.699 -15.633 11.742 1 97.75 102 ALA A CA 1
ATOM 764 C C . ALA A 1 102 ? -2.576 -16.656 11.68 1 97.75 102 ALA A C 1
ATOM 766 O O . ALA A 1 102 ? -2.398 -17.344 10.664 1 97.75 102 ALA A O 1
ATOM 767 N N . TYR A 1 103 ? -1.84 -16.828 12.758 1 98.06 103 TYR A N 1
ATOM 768 C CA . TYR A 1 103 ? -0.784 -17.844 12.805 1 98.06 103 TYR A CA 1
ATOM 769 C C . TYR A 1 103 ? -1.357 -19.234 12.633 1 98.06 103 TYR A C 1
ATOM 771 O O . TYR A 1 103 ? -0.748 -20.094 11.977 1 98.06 103 TYR A O 1
ATOM 779 N N . GLY A 1 104 ? -2.492 -19.469 13.242 1 98.31 104 GLY A N 1
ATOM 780 C CA . GLY A 1 104 ? -3.16 -20.75 13.102 1 98.31 104 GLY A CA 1
ATOM 781 C C . GLY A 1 104 ? -3.555 -21.078 11.672 1 98.31 104 GLY A C 1
ATOM 782 O O . GLY A 1 104 ? -3.393 -22.203 11.219 1 98.31 104 GLY A O 1
ATOM 783 N N . ILE A 1 105 ? -4.043 -20.109 11.008 1 98.06 105 ILE A N 1
ATOM 784 C CA . ILE A 1 105 ? -4.449 -20.281 9.617 1 98.06 105 ILE A CA 1
ATOM 785 C C . ILE A 1 105 ? -3.221 -20.578 8.758 1 98.06 105 ILE A C 1
ATOM 787 O O . ILE A 1 105 ? -3.262 -21.438 7.883 1 98.06 105 ILE A O 1
ATOM 791 N N . VAL A 1 106 ? -2.119 -19.859 8.961 1 98 106 VAL A N 1
ATOM 792 C CA . VAL A 1 106 ? -0.876 -20.109 8.242 1 98 106 VAL A CA 1
ATOM 793 C C . VAL A 1 106 ? -0.417 -21.547 8.492 1 98 106 VAL A C 1
ATOM 795 O O . VAL A 1 106 ? -0.026 -22.25 7.555 1 98 106 VAL A O 1
ATOM 798 N N . GLU A 1 107 ? -0.484 -21.969 9.719 1 98.31 107 GLU A N 1
ATOM 799 C CA . GLU A 1 107 ? -0.07 -23.328 10.07 1 98.31 107 GLU A CA 1
ATOM 800 C C . GLU A 1 107 ? -0.95 -24.359 9.375 1 98.31 107 GLU A C 1
ATOM 802 O O . GLU A 1 107 ? -0.448 -25.359 8.844 1 98.31 107 GLU A O 1
ATOM 807 N N . LYS A 1 108 ? -2.191 -24.141 9.477 1 98.19 108 LYS A N 1
ATOM 808 C CA . LYS A 1 108 ? -3.145 -25.062 8.867 1 98.19 108 LYS A CA 1
ATOM 809 C C . LYS A 1 108 ? -2.914 -25.188 7.363 1 98.19 108 LYS A C 1
ATOM 811 O O . LYS A 1 108 ? -2.922 -26.281 6.812 1 98.19 108 LYS A O 1
ATOM 816 N N . ASN A 1 109 ? -2.705 -24.047 6.711 1 96.75 109 ASN A N 1
ATOM 817 C CA . ASN A 1 109 ? -2.629 -24 5.254 1 96.75 109 ASN A CA 1
ATOM 818 C C . ASN A 1 109 ? -1.247 -24.422 4.75 1 96.75 109 ASN A C 1
ATOM 820 O O . ASN A 1 109 ? -1.123 -25 3.672 1 96.75 109 ASN A O 1
ATOM 824 N N . LEU A 1 110 ? -0.16 -24.062 5.547 1 97.25 110 LEU A N 1
ATOM 825 C CA . LEU A 1 110 ? 1.176 -24.156 4.969 1 97.25 110 LEU A CA 1
ATOM 826 C C . LEU A 1 110 ? 2.082 -25.016 5.84 1 97.25 110 LEU A C 1
ATOM 828 O O . LEU A 1 110 ? 3.205 -25.344 5.445 1 97.25 110 LEU A O 1
ATOM 832 N N . GLY A 1 111 ? 1.65 -25.281 7.047 1 97.69 111 GLY A N 1
ATOM 833 C CA . GLY A 1 111 ? 2.412 -26.172 7.918 1 97.69 111 GLY A CA 1
ATOM 834 C C . GLY A 1 111 ? 3.129 -25.422 9.031 1 97.69 111 GLY A C 1
ATOM 835 O O . GLY A 1 111 ? 3.133 -24.188 9.062 1 97.69 111 GLY A O 1
ATOM 836 N N . ALA A 1 112 ? 3.77 -26.172 9.883 1 97.75 112 ALA A N 1
ATOM 837 C CA . ALA A 1 112 ? 4.371 -25.672 11.117 1 97.75 112 ALA A CA 1
ATOM 838 C C . ALA A 1 112 ? 5.574 -24.781 10.812 1 97.75 112 ALA A C 1
ATOM 840 O O . ALA A 1 112 ? 5.805 -23.781 11.492 1 97.75 112 ALA A O 1
ATOM 841 N N . ASP A 1 113 ? 6.293 -25.172 9.875 1 97.56 113 ASP A N 1
ATOM 842 C CA . ASP A 1 113 ? 7.477 -24.391 9.523 1 97.56 113 ASP A CA 1
ATOM 843 C C . ASP A 1 113 ? 7.09 -23 9.031 1 97.56 113 ASP A C 1
ATOM 845 O O . ASP A 1 113 ? 7.762 -22.016 9.344 1 97.56 113 ASP A O 1
ATOM 849 N N . ALA A 1 114 ? 6.07 -22.938 8.227 1 97.75 114 ALA A N 1
ATOM 850 C CA . ALA A 1 114 ? 5.574 -21.641 7.746 1 97.75 114 ALA A CA 1
ATOM 851 C C . ALA A 1 114 ? 5.074 -20.781 8.906 1 97.75 114 ALA A C 1
ATOM 853 O O . ALA A 1 114 ? 5.332 -19.578 8.938 1 97.75 114 ALA A O 1
ATOM 854 N N . SER A 1 115 ? 4.363 -21.391 9.766 1 97.56 115 SER A N 1
ATOM 855 C CA . SER A 1 115 ? 3.875 -20.656 10.922 1 97.56 115 SER A CA 1
ATOM 856 C C . SER A 1 115 ? 5.027 -20.109 11.758 1 97.56 115 SER A C 1
ATOM 858 O O . SER A 1 115 ? 4.953 -18.984 12.258 1 97.56 115 SER A O 1
ATOM 860 N N . LEU A 1 116 ? 6.07 -20.906 11.922 1 97.44 116 LEU A N 1
ATOM 861 C CA . LEU A 1 116 ? 7.258 -20.453 12.633 1 97.44 116 LEU A CA 1
ATOM 862 C C . LEU A 1 116 ? 7.902 -19.266 11.914 1 97.44 116 LEU A C 1
ATOM 864 O O . LEU A 1 116 ? 8.312 -18.297 12.547 1 97.44 116 LEU A O 1
ATOM 868 N N . GLU A 1 117 ? 7.969 -19.375 10.633 1 98.12 117 GLU A N 1
ATOM 869 C CA . GLU A 1 117 ? 8.5 -18.25 9.867 1 98.12 117 GLU A CA 1
ATOM 870 C C . GLU A 1 117 ? 7.633 -17 10.031 1 98.12 117 GLU A C 1
ATOM 872 O O . GLU A 1 117 ? 8.148 -15.891 10.141 1 98.12 117 GLU A O 1
ATOM 877 N N . ALA A 1 118 ? 6.316 -17.172 9.977 1 97.88 118 ALA A N 1
ATOM 878 C CA . ALA A 1 118 ? 5.398 -16.047 10.18 1 97.88 118 ALA A CA 1
ATOM 879 C C . ALA A 1 118 ? 5.648 -15.367 11.516 1 97.88 118 ALA A C 1
ATOM 881 O O . ALA A 1 118 ? 5.766 -14.141 11.586 1 97.88 118 ALA A O 1
ATOM 882 N N . LYS A 1 119 ? 5.758 -16.125 12.555 1 97.38 119 LYS A N 1
ATOM 883 C CA . LYS A 1 119 ? 5.965 -15.586 13.891 1 97.38 119 LYS A CA 1
ATOM 884 C C . LYS A 1 119 ? 7.273 -14.805 13.969 1 97.38 119 LYS A C 1
ATOM 886 O O . LYS A 1 119 ? 7.363 -13.805 14.688 1 97.38 119 LYS A O 1
ATOM 891 N N . ASN A 1 120 ? 8.25 -15.242 13.25 1 97.38 120 ASN A N 1
ATOM 892 C CA . ASN A 1 120 ? 9.562 -14.594 13.258 1 97.38 120 ASN A CA 1
ATOM 893 C C . ASN A 1 120 ? 9.562 -13.328 12.406 1 97.38 120 ASN A C 1
ATOM 895 O O . ASN A 1 120 ? 10.148 -12.312 12.789 1 97.38 120 ASN A O 1
ATOM 899 N N . ARG A 1 121 ? 8.922 -13.344 11.25 1 97.06 121 ARG A N 1
ATOM 900 C CA . ARG A 1 121 ? 9.008 -12.266 10.273 1 97.06 121 ARG A CA 1
ATOM 901 C C . ARG A 1 121 ? 7.871 -11.266 10.461 1 97.06 121 ARG A C 1
ATOM 903 O O . ARG A 1 121 ? 7.992 -10.102 10.062 1 97.06 121 ARG A O 1
ATOM 910 N N . ILE A 1 122 ? 6.758 -11.75 10.969 1 97.81 122 ILE A N 1
ATOM 911 C CA . ILE A 1 122 ? 5.57 -10.945 11.242 1 97.81 122 ILE A CA 1
ATOM 912 C C . ILE A 1 122 ? 5.156 -11.1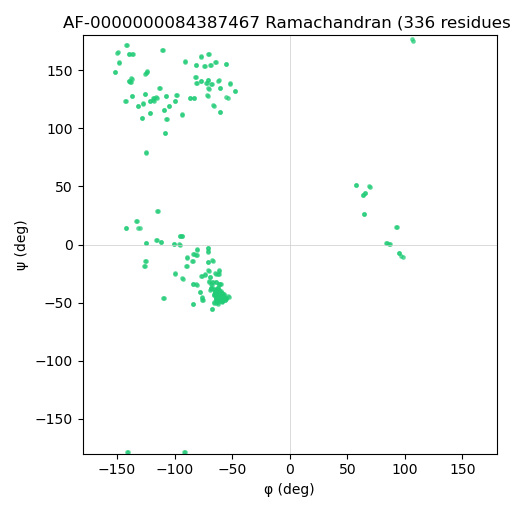09 12.703 1 97.81 122 ILE A C 1
ATOM 914 O O . ILE A 1 122 ? 4.184 -11.797 13.008 1 97.81 122 ILE A O 1
ATOM 918 N N . PRO A 1 123 ? 5.793 -10.445 13.594 1 95.56 123 PRO A N 1
ATOM 919 C CA . PRO A 1 123 ? 5.516 -10.672 15.016 1 95.56 123 PRO A CA 1
ATOM 920 C C . PRO A 1 123 ? 4.098 -10.266 15.414 1 95.56 123 PRO A C 1
ATOM 922 O O . PRO A 1 123 ? 3.572 -10.75 16.422 1 95.56 123 PRO A O 1
ATOM 925 N N . ASP A 1 124 ? 3.514 -9.398 14.695 1 97.88 124 ASP A N 1
ATOM 926 C CA . ASP A 1 124 ? 2.156 -8.906 14.906 1 97.88 124 ASP A CA 1
ATOM 927 C C . ASP A 1 124 ? 1.444 -8.664 13.578 1 97.88 124 ASP A C 1
ATOM 929 O O . ASP A 1 124 ? 1.917 -7.887 12.742 1 97.88 124 ASP A O 1
ATOM 933 N N . PHE A 1 125 ? 0.332 -9.297 13.414 1 98.62 125 PHE A N 1
ATOM 934 C CA . PHE A 1 125 ? -0.448 -9.094 12.195 1 98.62 125 PHE A CA 1
ATOM 935 C C . PHE A 1 125 ? -1.268 -7.809 12.297 1 98.62 125 PHE A C 1
ATOM 937 O O . PHE A 1 125 ? -1.874 -7.379 11.312 1 98.62 125 PHE A O 1
ATOM 944 N N . LEU A 1 126 ? -1.339 -7.172 13.453 1 98.56 126 LEU A N 1
ATOM 945 C CA . LEU A 1 126 ? -1.921 -5.863 13.727 1 98.56 126 LEU A CA 1
ATOM 946 C C . LEU A 1 126 ? -3.426 -5.875 13.484 1 98.56 126 LEU A C 1
ATOM 948 O O . LEU A 1 126 ? -3.955 -5.004 12.789 1 98.56 126 LEU A O 1
ATOM 952 N 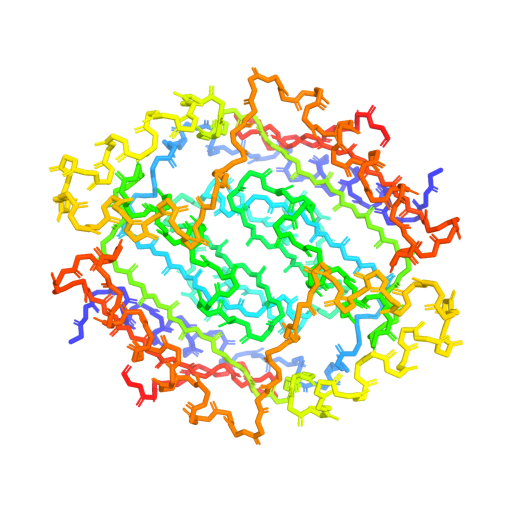N . PRO A 1 127 ? -4.102 -6.973 13.984 1 98.5 127 PRO A N 1
ATOM 953 C CA . PRO A 1 127 ? -5.566 -6.914 13.938 1 98.5 127 PRO A CA 1
ATOM 954 C C . PRO A 1 127 ? -6.137 -5.816 14.828 1 98.5 127 PRO A C 1
ATOM 956 O O . PRO A 1 127 ? -5.422 -5.254 15.664 1 98.5 127 PRO A O 1
ATOM 959 N N . PHE A 1 128 ? -7.316 -5.363 14.555 1 98.38 128 PHE A N 1
ATOM 960 C CA . PHE A 1 128 ? -7.977 -4.438 15.469 1 98.38 128 PHE A CA 1
ATOM 961 C C . PHE A 1 128 ? -9.453 -4.781 15.625 1 98.38 128 PHE A C 1
ATOM 963 O O . PHE A 1 128 ? -10.117 -5.121 14.641 1 98.38 128 PHE A O 1
ATOM 970 N N . PRO A 1 129 ? -9.953 -4.676 16.828 1 97.06 129 PRO A N 1
ATOM 971 C CA . PRO A 1 129 ? -11.312 -5.133 17.141 1 97.06 129 PRO A CA 1
ATOM 972 C C . PRO A 1 129 ? -12.359 -4.043 16.938 1 97.06 129 PRO A C 1
ATOM 974 O O . PRO A 1 129 ? -13.562 -4.332 16.906 1 97.06 129 PRO A O 1
ATOM 977 N N . ALA A 1 130 ? -11.914 -2.785 16.891 1 98.56 130 ALA A N 1
ATOM 978 C CA . ALA A 1 130 ? -12.844 -1.663 16.75 1 98.56 130 ALA A CA 1
ATOM 979 C C . ALA A 1 130 ? -12.32 -0.642 15.742 1 98.56 130 ALA A C 1
ATOM 981 O O . ALA A 1 130 ? -11.219 -0.122 15.891 1 98.56 130 ALA A O 1
ATOM 982 N N . LEU A 1 131 ? -13.195 -0.371 14.852 1 98.69 131 LEU A N 1
ATOM 983 C CA . LEU A 1 131 ? -12.781 0.366 13.664 1 98.69 131 LEU A CA 1
ATOM 984 C C . LEU A 1 131 ? -12.391 1.798 14.016 1 98.69 131 LEU A C 1
ATOM 986 O O . LEU A 1 131 ? -11.273 2.227 13.742 1 98.69 131 LEU A O 1
ATOM 990 N N . GLU A 1 132 ? -13.258 2.598 14.672 1 98.69 132 GLU A N 1
ATOM 991 C CA . GLU A 1 132 ? -12.977 3.992 14.992 1 98.69 132 GLU A CA 1
ATOM 992 C C . GLU A 1 132 ? -11.781 4.109 15.938 1 98.69 132 GLU A C 1
ATOM 994 O O . GLU A 1 132 ? -10.945 5 15.781 1 98.69 132 GLU A O 1
ATOM 999 N N . GLU A 1 133 ? -11.688 3.201 16.875 1 98.69 133 GLU A N 1
ATOM 1000 C CA . GLU A 1 133 ? -10.555 3.193 17.797 1 98.69 133 GLU A CA 1
ATOM 1001 C C . GLU A 1 133 ? -9.25 2.916 17.047 1 98.69 133 GLU A C 1
ATOM 1003 O O . GLU A 1 133 ? -8.195 3.447 17.406 1 98.69 133 GLU A O 1
ATOM 1008 N N . ALA A 1 134 ? -9.328 2.018 16.078 1 98.81 134 ALA A N 1
ATOM 1009 C CA . ALA A 1 134 ? -8.141 1.705 15.289 1 98.81 134 ALA A CA 1
ATOM 1010 C C . ALA A 1 134 ? -7.641 2.939 14.547 1 98.81 134 ALA A C 1
ATOM 1012 O O . ALA A 1 134 ? -6.43 3.15 14.43 1 98.81 134 ALA A O 1
ATOM 1013 N N . VAL A 1 135 ? -8.57 3.76 13.977 1 98.88 135 VAL A N 1
ATOM 1014 C CA . VAL A 1 135 ? -8.203 5.012 13.328 1 98.88 135 VAL A CA 1
ATOM 1015 C C . VAL A 1 135 ? -7.484 5.918 14.328 1 98.88 135 VAL A C 1
ATOM 1017 O O . VAL A 1 135 ? -6.398 6.43 14.047 1 98.88 135 VAL A O 1
ATOM 1020 N N . GLU A 1 136 ? -8.047 6.082 15.492 1 98.69 136 GLU A N 1
ATOM 1021 C CA . GLU A 1 136 ? -7.492 6.965 16.516 1 98.69 136 GLU A CA 1
ATOM 1022 C C . GLU A 1 136 ? -6.121 6.477 16.969 1 98.69 136 GLU A C 1
ATOM 1024 O O . GLU A 1 136 ? -5.211 7.281 17.188 1 98.69 136 GLU A O 1
ATOM 1029 N N . ARG A 1 137 ? -5.988 5.211 17.125 1 98.5 137 ARG A N 1
ATOM 1030 C CA . ARG A 1 137 ? -4.723 4.633 17.562 1 98.5 137 ARG A CA 1
ATOM 1031 C C . ARG A 1 137 ? -3.621 4.887 16.547 1 98.5 137 ARG A C 1
ATOM 1033 O O . ARG A 1 137 ? -2.49 5.215 16.906 1 98.5 137 ARG A O 1
ATOM 1040 N N . ASP A 1 138 ? -3.914 4.676 15.297 1 98.75 138 ASP A N 1
ATOM 1041 C CA . ASP A 1 138 ? -2.91 4.902 14.266 1 98.75 138 ASP A CA 1
ATOM 1042 C C . ASP A 1 138 ? -2.549 6.383 14.164 1 98.75 138 ASP A C 1
ATOM 1044 O O . ASP A 1 138 ? -1.387 6.73 13.945 1 98.75 138 ASP A O 1
ATOM 1048 N N . ILE A 1 139 ? -3.562 7.262 14.305 1 98.31 139 ILE A N 1
ATOM 1049 C CA . ILE A 1 139 ? -3.305 8.695 14.336 1 98.31 139 ILE A CA 1
ATOM 1050 C C . ILE A 1 139 ? -2.387 9.031 15.508 1 98.31 139 ILE A C 1
ATOM 1052 O O . ILE A 1 139 ? -1.419 9.781 15.352 1 98.31 139 ILE A O 1
ATOM 1056 N N . SER A 1 140 ? -2.682 8.508 16.672 1 97.62 140 SER A N 1
ATOM 1057 C CA . SER A 1 140 ? -1.872 8.734 17.859 1 97.62 140 SER A CA 1
ATOM 1058 C C . SER A 1 140 ? -0.453 8.211 17.672 1 97.62 140 SER A C 1
ATOM 1060 O O . SER A 1 140 ? 0.51 8.828 18.125 1 97.62 140 SER A O 1
ATOM 1062 N N . PHE A 1 141 ? -0.347 7.078 17.031 1 98.31 141 PHE A N 1
ATOM 1063 C CA . PHE A 1 141 ? 0.958 6.496 16.75 1 98.31 141 PHE A CA 1
ATOM 1064 C C . PHE A 1 141 ? 1.812 7.457 15.93 1 98.31 141 PHE A C 1
ATOM 1066 O O . PHE A 1 141 ? 2.979 7.688 16.25 1 98.31 141 PHE A O 1
ATOM 1073 N N . ILE A 1 142 ? 1.241 8.023 14.852 1 98.06 142 ILE A N 1
ATOM 1074 C CA . ILE A 1 142 ? 1.959 8.945 13.977 1 98.06 142 ILE A CA 1
ATOM 1075 C C . ILE A 1 142 ? 2.344 10.195 14.758 1 98.06 142 ILE A C 1
ATOM 1077 O O . ILE A 1 142 ? 3.479 10.672 14.664 1 98.06 142 ILE A O 1
ATOM 1081 N N . LYS A 1 143 ? 1.437 10.695 15.57 1 96.12 143 LYS A N 1
ATOM 1082 C CA . LYS A 1 143 ? 1.672 11.906 16.344 1 96.12 143 LYS A CA 1
ATOM 1083 C C . LYS A 1 143 ? 2.807 11.703 17.344 1 96.12 143 LYS A C 1
ATOM 1085 O O . LYS A 1 143 ? 3.551 12.641 17.656 1 96.12 143 LYS A O 1
ATOM 1090 N N . ALA A 1 144 ? 2.93 10.523 17.828 1 96.31 144 ALA A N 1
ATOM 1091 C CA . ALA A 1 144 ? 3.908 10.234 18.875 1 96.31 144 ALA A CA 1
ATOM 1092 C C . ALA A 1 144 ? 5.285 9.961 18.281 1 96.31 144 ALA A C 1
ATOM 1094 O O . ALA A 1 144 ? 6.285 9.93 19 1 96.31 144 ALA A O 1
ATOM 1095 N N . SER A 1 145 ? 5.332 9.75 17.047 1 96.75 145 SER A N 1
ATOM 1096 C CA . SER A 1 145 ? 6.586 9.406 16.375 1 96.75 145 SER A CA 1
ATOM 1097 C C . SER A 1 145 ? 7.453 10.641 16.172 1 96.75 145 SER A C 1
ATOM 1099 O O . SER A 1 145 ? 6.949 11.711 15.812 1 96.75 145 SER A O 1
ATOM 1101 N N . LYS A 1 146 ? 8.758 10.547 16.344 1 97.19 146 LYS A N 1
ATOM 1102 C CA . LYS A 1 146 ? 9.703 11.617 16.031 1 97.19 146 LYS A CA 1
ATOM 1103 C C . LYS A 1 146 ? 10.023 11.648 14.539 1 97.19 146 LYS A C 1
ATOM 1105 O O . LYS A 1 146 ? 10.719 12.555 14.07 1 97.19 146 LYS A O 1
ATOM 1110 N N . LEU A 1 147 ? 9.469 10.664 13.836 1 97.62 147 LEU A N 1
ATOM 1111 C CA . LEU A 1 147 ? 9.797 10.516 12.422 1 97.62 147 LEU A CA 1
ATOM 1112 C C . LEU A 1 147 ? 8.844 11.328 11.555 1 97.62 147 LEU A C 1
ATOM 1114 O O . LEU A 1 147 ? 9.039 11.438 10.344 1 97.62 147 LEU A O 1
ATOM 1118 N N . VAL A 1 148 ? 7.816 11.812 12.125 1 95.62 148 VAL A N 1
ATOM 1119 C CA . VAL A 1 148 ? 6.875 12.727 11.484 1 95.62 148 VAL A CA 1
ATOM 1120 C C . VAL A 1 148 ? 6.906 14.078 12.195 1 95.62 148 VAL A C 1
ATOM 1122 O O . VAL A 1 148 ? 6.855 14.141 13.422 1 95.62 148 VAL A O 1
ATOM 1125 N N . PRO A 1 149 ? 7.117 15.133 11.391 1 92.69 149 PRO A N 1
ATOM 1126 C CA . PRO A 1 149 ? 7.223 16.453 12.008 1 92.69 149 PRO A CA 1
ATOM 1127 C C . PRO A 1 149 ? 6.012 16.797 12.875 1 92.69 149 PRO A C 1
ATOM 1129 O O . PRO A 1 149 ? 4.887 16.406 12.555 1 92.69 149 PRO A O 1
ATOM 1132 N N . ASP A 1 150 ? 6.402 17.688 13.781 1 86.06 150 ASP A N 1
ATOM 1133 C CA . ASP A 1 150 ? 5.32 18.234 14.578 1 86.06 150 ASP A CA 1
ATOM 1134 C C . ASP A 1 150 ? 4.441 19.172 13.742 1 86.06 150 ASP A C 1
ATOM 1136 O O . ASP A 1 150 ? 4.941 19.891 12.883 1 86.06 150 ASP A O 1
ATOM 1140 N N . GLY A 1 151 ? 3.238 19.078 13.812 1 85.44 151 GLY A N 1
ATOM 1141 C CA . GLY A 1 151 ? 2.363 20.016 13.125 1 85.44 151 GLY A CA 1
ATOM 1142 C C . GLY A 1 151 ? 1.876 19.5 11.781 1 85.44 151 GLY A C 1
ATOM 1143 O O . GLY A 1 151 ? 1.15 20.188 11.07 1 85.44 151 GLY A O 1
ATOM 1144 N N . VAL A 1 152 ? 2.498 18.375 11.375 1 90.75 152 VAL A N 1
ATOM 1145 C CA . VAL A 1 152 ? 1.955 17.781 10.164 1 90.75 152 VAL A CA 1
ATOM 1146 C C . VAL A 1 152 ? 0.434 17.703 10.258 1 90.75 152 VAL A C 1
ATOM 1148 O O . VAL A 1 152 ? -0.11 17.391 11.32 1 90.75 152 VAL A O 1
ATOM 1151 N N . ALA A 1 153 ? -0.264 18.156 9.172 1 95.44 153 ALA A N 1
ATOM 1152 C CA . ALA A 1 153 ? -1.711 17.969 9.133 1 95.44 153 ALA A CA 1
ATOM 1153 C C . ALA A 1 153 ? -2.066 16.484 9.047 1 95.44 153 ALA A C 1
ATOM 1155 O O . ALA A 1 153 ? -1.602 15.781 8.148 1 95.44 153 ALA A O 1
ATOM 1156 N N . LEU A 1 154 ? -2.764 16.047 10.016 1 97.31 154 LEU A N 1
ATOM 1157 C CA . LEU A 1 154 ? -3.146 14.641 10.133 1 97.31 154 LEU A CA 1
ATOM 1158 C C . LEU A 1 154 ? -4.656 14.5 10.281 1 97.31 154 LEU A C 1
ATOM 1160 O O . LEU A 1 154 ? -5.277 15.211 11.078 1 97.31 154 LEU A O 1
ATOM 1164 N N . SER A 1 155 ? -5.246 13.664 9.477 1 98.56 155 SER A N 1
ATOM 1165 C CA . SER A 1 155 ? -6.676 13.398 9.602 1 98.56 155 SER A CA 1
ATOM 1166 C C . SER A 1 155 ? -6.977 11.914 9.461 1 98.56 155 SER A C 1
ATOM 1168 O O . SER A 1 155 ? -6.281 11.203 8.734 1 98.56 155 SER A O 1
ATOM 1170 N N . GLY A 1 156 ? -7.902 11.414 10.203 1 98.75 156 GLY A N 1
ATOM 1171 C CA . GLY A 1 156 ? -8.375 10.047 10.195 1 98.75 156 GLY A CA 1
ATOM 1172 C C . GLY A 1 156 ? -9.805 9.906 9.695 1 98.75 156 GLY A C 1
ATOM 1173 O O . GLY A 1 156 ? -10.672 10.711 10.055 1 98.75 156 GLY A O 1
ATOM 1174 N N . TRP A 1 157 ? -10.031 8.969 8.852 1 98.94 157 TRP A N 1
ATOM 1175 C CA . TRP A 1 157 ? -11.312 8.797 8.172 1 98.94 157 TRP A CA 1
ATOM 1176 C C . TRP A 1 157 ? -11.727 7.332 8.148 1 98.94 157 TRP A C 1
ATOM 1178 O O . TRP A 1 157 ? -10.898 6.441 8.367 1 98.94 157 TRP A O 1
ATOM 1188 N N . ILE A 1 158 ? -13.008 7.113 7.855 1 98.94 158 ILE A N 1
ATOM 1189 C CA . ILE A 1 158 ? -13.555 5.789 7.594 1 98.94 158 ILE A CA 1
ATOM 1190 C C . ILE A 1 158 ? -14.297 5.789 6.262 1 98.94 158 ILE A C 1
ATOM 1192 O O . ILE A 1 158 ? -15.203 6.598 6.047 1 98.94 158 ILE A O 1
ATOM 1196 N N . TYR A 1 159 ? -13.883 4.961 5.371 1 98.94 159 TYR A N 1
ATOM 1197 C CA . TYR A 1 159 ? -14.594 4.672 4.129 1 98.94 159 TYR A CA 1
ATOM 1198 C C . TYR A 1 159 ? -15.633 3.574 4.336 1 98.94 159 TYR A C 1
ATOM 1200 O O . TYR A 1 159 ? -15.312 2.5 4.852 1 98.94 159 TYR A O 1
ATOM 1208 N N . GLU A 1 160 ? -16.828 3.826 3.979 1 98.81 160 GLU A N 1
ATOM 1209 C CA . GLU A 1 160 ? -17.891 2.834 4.07 1 98.81 160 GLU A CA 1
ATOM 1210 C C . GLU A 1 160 ? -18.047 2.068 2.758 1 98.81 160 GLU A C 1
ATOM 1212 O O . GLU A 1 160 ? -18.562 2.604 1.776 1 98.81 160 GLU A O 1
ATOM 1217 N N . VAL A 1 161 ? -17.719 0.778 2.773 1 98.56 161 VAL A N 1
ATOM 1218 C CA . VAL A 1 161 ? -17.688 -0.005 1.542 1 98.56 161 VAL A CA 1
ATOM 1219 C C . VAL A 1 161 ? -19.109 -0.227 1.041 1 98.56 161 VAL A C 1
ATOM 1221 O O . VAL A 1 161 ? -19.328 -0.436 -0.154 1 98.56 161 VAL A O 1
ATOM 1224 N N . GLU A 1 162 ? -20.094 -0.122 1.896 1 98.38 162 GLU A N 1
ATOM 1225 C CA . GLU A 1 162 ? -21.484 -0.381 1.547 1 98.38 162 GLU A CA 1
ATOM 1226 C C . GLU A 1 162 ? -22.094 0.784 0.761 1 98.38 162 GLU A C 1
ATOM 1228 O O . GLU A 1 162 ? -22.969 0.585 -0.083 1 98.38 162 GLU A O 1
ATOM 1233 N N . THR A 1 163 ? -21.547 2.031 0.979 1 98.44 163 THR A N 1
ATOM 1234 C CA . THR A 1 163 ? -22.25 3.201 0.45 1 98.44 163 THR A CA 1
ATOM 1235 C C . THR A 1 163 ? -21.312 4.043 -0.41 1 98.44 163 THR A C 1
ATOM 1237 O O . THR A 1 163 ? -21.75 4.902 -1.17 1 98.44 163 THR A O 1
ATOM 1240 N N . GLY A 1 164 ? -20 3.822 -0.232 1 98.5 164 GLY A N 1
ATOM 1241 C CA . GLY A 1 164 ? -19.016 4.652 -0.922 1 98.5 164 GLY A CA 1
ATOM 1242 C C . GLY A 1 164 ? -18.719 5.949 -0.198 1 98.5 164 GLY A C 1
ATOM 1243 O O . GLY A 1 164 ? -17.891 6.734 -0.641 1 98.5 164 GLY A O 1
ATOM 1244 N N . LYS A 1 165 ? -19.328 6.168 0.951 1 98.56 165 LYS A N 1
ATOM 1245 C CA . LYS A 1 165 ? -19.125 7.395 1.72 1 98.56 165 LYS A CA 1
ATOM 1246 C C . LYS A 1 165 ? -17.844 7.312 2.551 1 98.56 165 LYS A C 1
ATOM 1248 O O . LYS A 1 165 ? -17.469 6.238 3.025 1 98.56 165 LYS A O 1
ATOM 1253 N N . THR A 1 166 ? -17.203 8.43 2.65 1 98.75 166 THR A N 1
ATOM 1254 C CA . THR A 1 166 ? -16.062 8.594 3.533 1 98.75 166 THR A CA 1
ATOM 1255 C C . THR A 1 166 ? -16.328 9.656 4.594 1 98.75 166 THR A C 1
ATOM 1257 O O . THR A 1 166 ? -16.672 10.789 4.262 1 98.75 166 THR A O 1
ATOM 1260 N N . ARG A 1 167 ? -16.156 9.312 5.84 1 98.19 167 ARG A N 1
ATOM 1261 C CA . ARG A 1 167 ? -16.453 10.258 6.91 1 98.19 167 ARG A CA 1
ATOM 1262 C C . ARG A 1 167 ? -15.25 10.477 7.805 1 98.19 167 ARG A C 1
ATOM 1264 O O . ARG A 1 167 ? -14.492 9.539 8.078 1 98.19 167 ARG A O 1
ATOM 1271 N N . ARG A 1 168 ? -15.148 11.609 8.328 1 98.19 168 ARG A N 1
ATOM 1272 C CA . ARG A 1 168 ? -14.031 11.961 9.203 1 98.19 168 ARG A CA 1
ATOM 1273 C C . ARG A 1 168 ? -14.266 11.445 10.625 1 98.19 168 ARG A C 1
ATOM 1275 O O . ARG A 1 168 ? -15.391 11.5 11.133 1 98.19 168 ARG A O 1
ATOM 1282 N N . VAL A 1 169 ? -13.242 10.945 11.227 1 97.56 169 VAL A N 1
ATOM 1283 C CA . VAL A 1 169 ? -13.266 10.469 12.602 1 97.56 169 VAL A CA 1
ATOM 1284 C C . VAL A 1 169 ? -12.461 11.406 13.492 1 97.56 169 VAL A C 1
ATOM 1286 O O . VAL A 1 169 ? -12.883 11.734 14.602 1 97.56 169 VAL A O 1
ATOM 1289 N N . VAL A 1 170 ? -11.211 11.797 12.992 1 94 170 VAL A N 1
ATOM 1290 C CA . VAL A 1 170 ? -10.352 12.711 13.734 1 94 170 VAL A CA 1
ATOM 1291 C C . VAL A 1 170 ? -9.75 13.742 12.781 1 94 170 VAL A C 1
ATOM 1293 O O . VAL A 1 170 ? -9.531 13.453 11.602 1 94 170 VAL A O 1
ATOM 1296 N N . MET B 1 1 ? -10.078 22.906 8.469 1 89 1 MET B N 1
ATOM 1297 C CA . MET B 1 1 ? -9.82 21.812 7.539 1 89 1 MET B CA 1
ATOM 1298 C C . MET B 1 1 ? -8.922 22.281 6.395 1 89 1 MET B C 1
ATOM 1300 O O . MET B 1 1 ? -9.094 23.375 5.863 1 89 1 MET B O 1
ATOM 1304 N N . SER B 1 2 ? -7.98 21.469 6.09 1 95.19 2 SER B N 1
ATOM 1305 C CA . SER B 1 2 ? -7.102 21.781 4.969 1 95.19 2 SER B CA 1
ATOM 1306 C C . SER B 1 2 ? -7.832 21.641 3.639 1 95.19 2 SER B C 1
ATOM 1308 O O . SER B 1 2 ? -8.93 21.078 3.584 1 95.19 2 SER B O 1
ATOM 1310 N N . ASP B 1 3 ? -7.285 22.172 2.613 1 96.44 3 ASP B N 1
ATOM 1311 C CA . ASP B 1 3 ? -7.852 22.016 1.277 1 96.44 3 ASP B CA 1
ATOM 1312 C C . ASP B 1 3 ? -7.91 20.531 0.877 1 96.44 3 ASP B C 1
ATOM 1314 O O . ASP B 1 3 ? -8.836 20.109 0.176 1 96.44 3 ASP B O 1
ATOM 1318 N N . ILE B 1 4 ? -6.965 19.766 1.314 1 97.44 4 ILE B N 1
ATOM 1319 C CA . ILE B 1 4 ? -6.922 18.344 1.033 1 97.44 4 ILE B CA 1
ATOM 1320 C C . ILE B 1 4 ? -8.117 17.656 1.68 1 97.44 4 ILE B C 1
ATOM 1322 O O . ILE B 1 4 ? 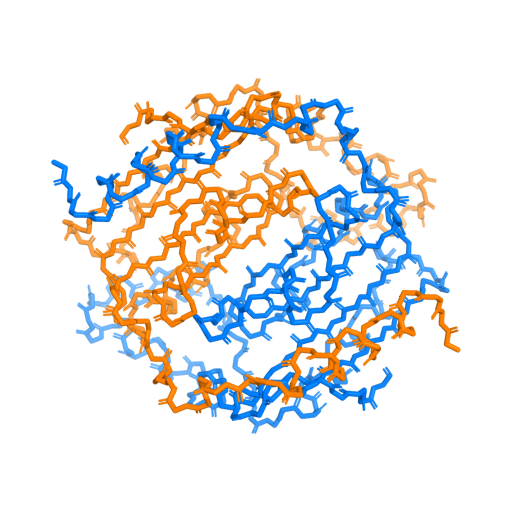-8.812 16.859 1.035 1 97.44 4 ILE B O 1
ATOM 1326 N N . GLN B 1 5 ? -8.383 17.969 2.9 1 97.75 5 GLN B N 1
ATOM 1327 C CA . GLN B 1 5 ? -9.492 17.359 3.625 1 97.75 5 GLN B CA 1
ATOM 1328 C C . GLN B 1 5 ? -10.828 17.75 3 1 97.75 5 GLN B C 1
ATOM 1330 O O . GLN B 1 5 ? -11.727 16.922 2.871 1 97.75 5 GLN B O 1
ATOM 1335 N N . LYS B 1 6 ? -10.922 19.016 2.621 1 97.88 6 LYS B N 1
ATOM 1336 C CA . LYS B 1 6 ? -12.125 19.469 1.933 1 97.88 6 LYS B CA 1
ATOM 1337 C C . LYS B 1 6 ? -12.336 18.688 0.634 1 97.88 6 LYS B C 1
ATOM 1339 O O . LYS B 1 6 ? -13.469 18.359 0.285 1 97.88 6 LYS B O 1
ATOM 1344 N N . ASN B 1 7 ? -11.258 18.453 -0.05 1 97.56 7 ASN B N 1
ATOM 1345 C CA . ASN B 1 7 ? -11.344 17.703 -1.291 1 97.56 7 ASN B CA 1
ATOM 1346 C C . ASN B 1 7 ? -11.797 16.266 -1.037 1 97.56 7 ASN B C 1
ATOM 1348 O O . ASN B 1 7 ? -12.555 15.703 -1.826 1 97.56 7 ASN B O 1
ATOM 1352 N N . VAL B 1 8 ? -11.297 15.594 0.033 1 97.69 8 VAL B N 1
ATOM 1353 C CA . VAL B 1 8 ? -11.727 14.242 0.373 1 97.69 8 VAL B CA 1
ATOM 1354 C C . VAL B 1 8 ? -13.234 14.219 0.608 1 97.69 8 VAL B C 1
ATOM 1356 O O . VAL B 1 8 ? -13.93 13.328 0.115 1 97.69 8 VAL B O 1
ATOM 1359 N N . GLU B 1 9 ? -13.695 15.211 1.328 1 97.88 9 GLU B N 1
ATOM 1360 C CA . GLU B 1 9 ? -15.125 15.289 1.605 1 97.88 9 GLU B CA 1
ATOM 1361 C C . GLU B 1 9 ? -15.93 15.477 0.32 1 97.88 9 GLU B C 1
ATOM 1363 O O . GLU B 1 9 ? -16.938 14.805 0.113 1 97.88 9 GLU B O 1
ATOM 1368 N N . ALA B 1 10 ? -15.508 16.406 -0.477 1 98.06 10 ALA B N 1
ATOM 1369 C CA . ALA B 1 10 ? -16.203 16.688 -1.727 1 98.06 10 ALA B CA 1
ATOM 1370 C C . ALA B 1 10 ? -16.188 15.477 -2.652 1 98.06 10 ALA B C 1
ATOM 1372 O O . ALA B 1 10 ? -17.203 15.156 -3.283 1 98.06 10 ALA B O 1
ATOM 1373 N N . ALA B 1 11 ? -15.039 14.828 -2.771 1 97.88 11 ALA B N 1
ATOM 1374 C CA . ALA B 1 11 ? -14.906 13.633 -3.6 1 97.88 11 ALA B CA 1
ATOM 1375 C C . ALA B 1 11 ? -15.812 12.508 -3.094 1 97.88 11 ALA B C 1
ATOM 1377 O O . ALA B 1 11 ? -16.422 11.781 -3.887 1 97.88 11 ALA B O 1
ATOM 1378 N N . SER B 1 12 ? -15.859 12.383 -1.789 1 97.81 12 SER B N 1
ATOM 1379 C CA . SER B 1 12 ? -16.734 11.383 -1.182 1 97.81 12 SER B CA 1
ATOM 1380 C C . SER B 1 12 ? -18.188 11.602 -1.571 1 97.81 12 SER B C 1
ATOM 1382 O O . SER B 1 12 ? -18.906 10.656 -1.914 1 97.81 12 SER B O 1
ATOM 1384 N N . GLU B 1 13 ? -18.594 12.828 -1.429 1 97.88 13 GLU B N 1
ATOM 1385 C CA . GLU B 1 13 ? -19.969 13.164 -1.785 1 97.88 13 GLU B CA 1
ATOM 1386 C C . GLU B 1 13 ? -20.25 12.82 -3.242 1 97.88 13 GLU B C 1
ATOM 1388 O O . GLU B 1 13 ? -21.297 12.234 -3.549 1 97.88 13 GLU B O 1
ATOM 1393 N N . ASN B 1 14 ? -19.391 13.188 -4.105 1 98.12 14 ASN B N 1
ATOM 1394 C CA . ASN B 1 14 ? -19.562 12.898 -5.523 1 98.12 14 ASN B CA 1
ATOM 1395 C C . ASN B 1 14 ? -19.547 11.391 -5.789 1 98.12 14 ASN B C 1
ATOM 1397 O O . ASN B 1 14 ? -20.406 10.883 -6.52 1 98.12 14 ASN B O 1
ATOM 1401 N N . TYR B 1 15 ? -18.562 10.711 -5.285 1 98.31 15 TYR B N 1
ATOM 1402 C CA . TYR B 1 15 ? -18.375 9.281 -5.492 1 98.31 15 TYR B CA 1
ATOM 1403 C C . TYR B 1 15 ? -19.578 8.5 -4.965 1 98.31 15 TYR B C 1
ATOM 1405 O O . TYR B 1 15 ? -20.094 7.602 -5.641 1 98.31 15 TYR B O 1
ATOM 1413 N N . SER B 1 16 ? -20.047 8.844 -3.795 1 98.12 16 SER B N 1
ATOM 1414 C CA . SER B 1 16 ? -21.125 8.086 -3.152 1 98.12 16 SER B CA 1
ATOM 1415 C C . SER B 1 16 ? -22.469 8.352 -3.83 1 98.12 16 SER B C 1
ATOM 1417 O O . SER B 1 16 ? -23.391 7.531 -3.732 1 98.12 16 SER B O 1
ATOM 1419 N N . SER B 1 17 ? -22.641 9.453 -4.453 1 98 17 SER B N 1
ATOM 1420 C CA . SER B 1 17 ? -23.922 9.867 -5.023 1 98 17 SER B CA 1
ATOM 1421 C C . SER B 1 17 ? -24.391 8.891 -6.09 1 98 17 SER B C 1
ATOM 1423 O O . SER B 1 17 ? -25.594 8.758 -6.332 1 98 17 SER B O 1
ATOM 1425 N N . SER B 1 18 ? -23.5 8.094 -6.703 1 96.81 18 SER B N 1
ATOM 1426 C CA . SER B 1 18 ? -23.875 7.141 -7.738 1 96.81 18 SER B CA 1
ATOM 1427 C C . SER B 1 18 ? -23.266 5.766 -7.469 1 96.81 18 SER B C 1
ATOM 1429 O O . SER B 1 18 ? -23.188 4.934 -8.375 1 96.81 18 SER B O 1
ATOM 1431 N N . PHE B 1 19 ? -22.812 5.594 -6.336 1 97.81 19 PHE B N 1
ATOM 1432 C CA . PHE B 1 19 ? -22.141 4.355 -5.973 1 97.81 19 PHE B CA 1
ATOM 1433 C C . PHE B 1 19 ? -23.125 3.203 -5.875 1 97.81 19 PHE B C 1
ATOM 1435 O O . PHE B 1 19 ? -24.125 3.293 -5.152 1 97.81 19 PHE B O 1
ATOM 1442 N N . GLU B 1 20 ? -22.859 2.02 -6.586 1 97.38 20 GLU B N 1
ATOM 1443 C CA . GLU B 1 20 ? -23.797 0.9 -6.625 1 97.38 20 GLU B CA 1
ATOM 1444 C C . GLU B 1 20 ? -23.094 -0.424 -6.355 1 97.38 20 GLU B C 1
ATOM 1446 O O . GLU B 1 20 ? -23.609 -1.491 -6.684 1 97.38 20 GLU B O 1
ATOM 1451 N N . LYS B 1 21 ? -21.938 -0.398 -5.75 1 97.56 21 LYS B N 1
ATOM 1452 C CA . LYS B 1 21 ? -21.141 -1.61 -5.605 1 97.56 21 LYS B CA 1
ATOM 1453 C C . LYS B 1 21 ? -21 -2.006 -4.137 1 97.56 21 LYS B C 1
ATOM 1455 O O . LYS B 1 21 ? -20 -2.609 -3.742 1 97.56 21 LYS B O 1
ATOM 1460 N N . GLY B 1 22 ? -21.984 -1.648 -3.371 1 97.38 22 GLY B N 1
ATOM 1461 C CA . GLY B 1 22 ? -21.938 -1.867 -1.935 1 97.38 22 GLY B CA 1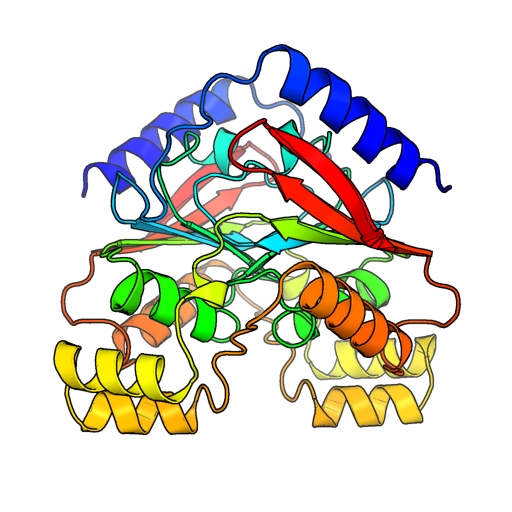
ATOM 1462 C C . GLY B 1 22 ? -22.062 -3.33 -1.55 1 97.38 22 GLY B C 1
ATOM 1463 O O . GLY B 1 22 ? -21.812 -3.695 -0.399 1 97.38 22 GLY B O 1
ATOM 1464 N N . GLN B 1 23 ? -22.312 -4.246 -2.514 1 97.19 23 GLN B N 1
ATOM 1465 C CA . GLN B 1 23 ? -22.594 -5.652 -2.232 1 97.19 23 GLN B CA 1
ATOM 1466 C C . GLN B 1 23 ? -21.359 -6.512 -2.471 1 97.19 23 GLN B C 1
ATOM 1468 O O . GLN B 1 23 ? -21.391 -7.73 -2.301 1 97.19 23 GLN B O 1
ATOM 1473 N N . LEU B 1 24 ? -20.266 -5.934 -2.865 1 97.69 24 LEU B N 1
ATOM 1474 C CA . LEU B 1 24 ? -19.062 -6.688 -3.162 1 97.69 24 LEU B CA 1
ATOM 1475 C C . LEU B 1 24 ? -18.562 -7.426 -1.924 1 97.69 24 LEU B C 1
ATOM 1477 O O . LEU B 1 24 ? -18.578 -6.879 -0.819 1 97.69 24 LEU B O 1
ATOM 1481 N N . ALA B 1 25 ? -18.094 -8.602 -2.121 1 96.88 25 ALA B N 1
ATOM 1482 C CA . ALA B 1 25 ? -17.609 -9.453 -1.036 1 96.88 25 ALA B CA 1
ATOM 1483 C C . ALA B 1 25 ? -16.219 -9.008 -0.566 1 96.88 25 ALA B C 1
ATOM 1485 O O . ALA B 1 25 ? -15.508 -8.32 -1.293 1 96.88 25 ALA B O 1
ATOM 1486 N N . LEU B 1 26 ? -15.867 -9.438 0.62 1 96.44 26 LEU B N 1
ATOM 1487 C CA . LEU B 1 26 ? -14.594 -9.094 1.245 1 96.44 26 LEU B CA 1
ATOM 1488 C C . LEU B 1 26 ? -13.43 -9.688 0.461 1 96.44 26 LEU B C 1
ATOM 1490 O O . LEU B 1 26 ? -12.5 -8.969 0.084 1 96.44 26 LEU B O 1
ATOM 1494 N N . PRO B 1 27 ? -13.477 -11.039 0.126 1 97.5 27 PRO B N 1
ATOM 1495 C CA . PRO B 1 27 ? -12.367 -11.562 -0.671 1 97.5 27 PRO B CA 1
ATOM 1496 C C . PRO B 1 27 ? -12.383 -11.062 -2.113 1 97.5 27 PRO B C 1
ATOM 1498 O O . PRO B 1 27 ? -13.453 -10.914 -2.707 1 97.5 27 PRO B O 1
ATOM 1501 N N . PRO B 1 28 ? -11.227 -10.781 -2.654 1 98.31 28 PRO B N 1
ATOM 1502 C CA . PRO B 1 28 ? -11.195 -10.367 -4.062 1 98.31 28 PRO B CA 1
ATOM 1503 C C . PRO B 1 28 ? -11.75 -11.438 -5 1 98.31 28 PRO B C 1
ATOM 1505 O O . PRO B 1 28 ? -11.352 -12.602 -4.922 1 98.31 28 PRO B O 1
ATOM 1508 N N . ALA B 1 29 ? -12.562 -11.023 -5.902 1 98.06 29 ALA B N 1
ATOM 1509 C CA . ALA B 1 29 ? -13.297 -11.945 -6.762 1 98.06 29 ALA B CA 1
ATOM 1510 C C . ALA B 1 29 ? -12.352 -12.68 -7.715 1 98.06 29 ALA B C 1
ATOM 1512 O O . ALA B 1 29 ? -12.578 -13.844 -8.047 1 98.06 29 ALA B O 1
ATOM 1513 N N . LYS B 1 30 ? -11.352 -12.023 -8.133 1 98.31 30 LYS B N 1
ATOM 1514 C CA . LYS B 1 30 ? -10.477 -12.648 -9.125 1 98.31 30 LYS B CA 1
ATOM 1515 C C . LYS B 1 30 ? -9.281 -13.32 -8.453 1 98.31 30 LYS B C 1
ATOM 1517 O O . LYS B 1 30 ? -8.375 -13.805 -9.141 1 98.31 30 LYS B O 1
ATOM 1522 N N . LYS B 1 31 ? -9.156 -13.266 -7.133 1 97.81 31 LYS B N 1
ATOM 1523 C CA . LYS B 1 31 ? -8.273 -14.062 -6.281 1 97.81 31 LYS B CA 1
ATOM 1524 C C . LYS B 1 31 ? -6.809 -13.773 -6.59 1 97.81 31 LYS B C 1
ATOM 1526 O O . LYS B 1 31 ? -5.996 -14.695 -6.688 1 97.81 31 LYS B O 1
ATOM 1531 N N . TYR B 1 32 ? -6.406 -12.5 -6.797 1 98.75 32 TYR B N 1
ATOM 1532 C CA . TYR B 1 32 ? -5.008 -12.102 -6.93 1 98.75 32 TYR B CA 1
ATOM 1533 C C . TYR B 1 32 ? -4.746 -10.789 -6.191 1 98.75 32 TYR B C 1
ATOM 1535 O O . TYR B 1 32 ? -5.68 -10.133 -5.738 1 98.75 32 TYR B O 1
ATOM 1543 N N . LEU B 1 33 ? -3.51 -10.523 -5.977 1 98.81 33 LEU B N 1
ATOM 1544 C CA . LEU B 1 33 ? -3.084 -9.242 -5.43 1 98.81 33 LEU B CA 1
ATOM 1545 C C . LEU B 1 33 ? -2.047 -8.578 -6.332 1 98.81 33 LEU B C 1
ATOM 1547 O O . LEU B 1 33 ? -1.34 -9.266 -7.074 1 98.81 33 LEU B O 1
ATOM 1551 N N . VAL B 1 34 ? -2.09 -7.281 -6.355 1 98.94 34 VAL B N 1
ATOM 1552 C CA . VAL B 1 34 ? -1.07 -6.453 -6.988 1 98.94 34 VAL B CA 1
ATOM 1553 C C . VAL B 1 34 ? -0.232 -5.758 -5.914 1 98.94 34 VAL B C 1
ATOM 1555 O O . VAL B 1 34 ? -0.773 -5.227 -4.945 1 98.94 34 VAL B O 1
ATOM 1558 N N . LEU B 1 35 ? 1.022 -5.875 -5.984 1 98.94 35 LEU B N 1
ATOM 1559 C CA . LEU B 1 35 ? 1.963 -5.086 -5.195 1 98.94 35 LEU B CA 1
ATOM 1560 C C . LEU B 1 35 ? 2.701 -4.082 -6.074 1 98.94 35 LEU B C 1
ATOM 1562 O O . LEU B 1 35 ? 3.41 -4.469 -7.004 1 98.94 35 LEU B O 1
ATOM 1566 N N . THR B 1 36 ? 2.484 -2.793 -5.816 1 98.94 36 THR B N 1
ATOM 1567 C CA . THR B 1 36 ? 3.152 -1.754 -6.594 1 98.94 36 THR B CA 1
ATOM 1568 C C . THR B 1 36 ? 3.568 -0.593 -5.695 1 98.94 36 THR B C 1
ATOM 1570 O O . THR B 1 36 ? 3.406 -0.656 -4.477 1 98.94 36 THR B O 1
ATOM 1573 N N . CYS B 1 37 ? 4.156 0.408 -6.281 1 98.94 37 CYS B N 1
ATOM 1574 C CA . CYS B 1 37 ? 4.746 1.497 -5.512 1 98.94 37 CYS B CA 1
ATOM 1575 C C . CYS B 1 37 ? 3.686 2.502 -5.086 1 98.94 37 CYS B C 1
ATOM 1577 O O . CYS B 1 37 ? 2.678 2.678 -5.77 1 98.94 37 CYS B O 1
ATOM 1579 N N . MET B 1 38 ? 3.887 3.23 -4.027 1 98.94 38 MET B N 1
ATOM 1580 C CA . MET B 1 38 ? 3.041 4.316 -3.537 1 98.94 38 MET B CA 1
ATOM 1581 C C . MET B 1 38 ? 3.139 5.535 -4.449 1 98.94 38 MET B C 1
ATOM 1583 O O . MET B 1 38 ? 2.396 6.504 -4.277 1 98.94 38 MET B O 1
ATOM 1587 N N . ASP B 1 39 ? 3.895 5.582 -5.441 1 98.94 39 ASP B N 1
ATOM 1588 C CA . ASP B 1 39 ? 4.254 6.707 -6.301 1 98.94 39 ASP B CA 1
ATOM 1589 C C . ASP B 1 39 ? 3.006 7.426 -6.809 1 98.94 39 ASP B C 1
ATOM 1591 O O . ASP B 1 39 ? 2.027 6.785 -7.199 1 98.94 39 ASP B O 1
ATOM 1595 N N . ALA B 1 40 ? 3.096 8.75 -6.809 1 98.88 40 ALA B N 1
ATOM 1596 C CA . ALA B 1 40 ? 1.957 9.594 -7.156 1 98.88 40 ALA B CA 1
ATOM 1597 C C . ALA B 1 40 ? 1.64 9.5 -8.648 1 98.88 40 ALA B C 1
ATOM 1599 O O . ALA B 1 40 ? 0.569 9.93 -9.086 1 98.88 40 ALA B O 1
ATOM 1600 N N . ARG B 1 41 ? 2.535 8.977 -9.445 1 98.88 41 ARG B N 1
ATOM 1601 C CA . ARG B 1 41 ? 2.377 8.922 -10.891 1 98.88 41 ARG B CA 1
ATOM 1602 C C . ARG B 1 41 ? 1.755 7.594 -11.32 1 98.88 41 ARG B C 1
ATOM 1604 O O . ARG B 1 41 ? 1.624 7.32 -12.516 1 98.88 41 ARG B O 1
ATOM 1611 N N . ILE B 1 42 ? 1.302 6.723 -10.336 1 98.81 42 ILE B N 1
ATOM 1612 C CA . ILE B 1 42 ? 0.695 5.43 -10.641 1 98.81 42 ILE B CA 1
ATOM 1613 C C . ILE B 1 42 ? -0.743 5.402 -10.125 1 98.81 42 ILE B C 1
ATOM 1615 O O . ILE B 1 42 ? -0.995 5.684 -8.953 1 98.81 42 ILE B O 1
ATOM 1619 N N . ASP B 1 43 ? -1.668 5.156 -10.938 1 98.44 43 ASP B N 1
ATOM 1620 C CA . ASP B 1 43 ? -3.025 4.73 -10.617 1 98.44 43 ASP B CA 1
ATOM 1621 C C . ASP B 1 43 ? -3.246 3.268 -10.984 1 98.44 43 ASP B C 1
ATOM 1623 O O . ASP B 1 43 ? -3.586 2.955 -12.133 1 98.44 43 ASP B O 1
ATOM 1627 N N . PRO B 1 44 ? -3.086 2.381 -10.016 1 98.69 44 PRO B N 1
ATOM 1628 C CA . PRO B 1 44 ? -3.07 0.956 -10.352 1 98.69 44 PRO B CA 1
ATOM 1629 C C . PRO B 1 44 ? -4.352 0.498 -11.047 1 98.69 44 PRO B C 1
ATOM 1631 O O . PRO B 1 44 ? -4.297 -0.304 -11.977 1 98.69 44 PRO B O 1
ATOM 1634 N N . ALA B 1 45 ? -5.504 0.938 -10.602 1 98.25 45 ALA B N 1
ATOM 1635 C CA . ALA B 1 45 ? -6.766 0.508 -11.203 1 98.25 45 ALA B CA 1
ATOM 1636 C C . ALA B 1 45 ? -6.781 0.788 -12.703 1 98.25 45 ALA B C 1
ATOM 1638 O O . ALA B 1 45 ? -7.109 -0.093 -13.5 1 98.25 45 ALA B O 1
ATOM 1639 N N . ARG B 1 46 ? -6.367 1.971 -13.102 1 97.06 46 ARG B N 1
ATOM 1640 C CA . ARG B 1 46 ? -6.363 2.348 -14.516 1 97.06 46 ARG B CA 1
ATOM 1641 C C . ARG B 1 46 ? -5.211 1.68 -15.258 1 97.06 46 ARG B C 1
ATOM 1643 O O . ARG B 1 46 ? -5.406 1.111 -16.328 1 97.06 46 ARG B O 1
ATOM 1650 N N . ALA B 1 47 ? -4.031 1.746 -14.703 1 98.38 47 ALA B N 1
ATOM 1651 C CA . ALA B 1 47 ? -2.822 1.291 -15.383 1 98.38 47 ALA B CA 1
ATOM 1652 C C . ALA B 1 47 ? -2.842 -0.222 -15.586 1 98.38 47 ALA B C 1
ATOM 1654 O O . ALA B 1 47 ? -2.34 -0.729 -16.594 1 98.38 47 ALA B O 1
ATOM 1655 N N . PHE B 1 48 ? -3.486 -0.943 -14.602 1 98.56 48 PHE B N 1
ATOM 1656 C CA . PHE B 1 48 ? -3.377 -2.396 -14.625 1 98.56 48 PHE B CA 1
ATOM 1657 C C . PHE B 1 48 ? -4.738 -3.039 -14.859 1 98.56 48 PHE B C 1
ATOM 1659 O O . PHE B 1 48 ? -4.867 -4.266 -14.828 1 98.56 48 PHE B O 1
ATOM 1666 N N . GLY B 1 49 ? -5.773 -2.277 -15.078 1 97.75 49 GLY B N 1
ATOM 1667 C CA . GLY B 1 49 ? -7.094 -2.797 -15.398 1 97.75 49 GLY B CA 1
ATOM 1668 C C . GLY B 1 49 ? -7.762 -3.496 -14.227 1 97.75 49 GLY B C 1
ATOM 1669 O O . GLY B 1 49 ? -8.234 -4.625 -14.359 1 97.75 49 GLY B O 1
ATOM 1670 N N . ILE B 1 50 ? -7.812 -2.916 -13.109 1 98.56 50 ILE B N 1
ATOM 1671 C CA . ILE B 1 50 ? -8.391 -3.494 -11.906 1 98.56 50 ILE B CA 1
ATOM 1672 C C . ILE B 1 50 ? -9.75 -2.861 -11.633 1 98.56 50 ILE B C 1
ATOM 1674 O O . ILE B 1 50 ? -9.852 -1.654 -11.398 1 98.56 50 ILE B O 1
ATOM 1678 N N . GLU B 1 51 ? -10.766 -3.609 -11.625 1 97.88 51 GLU B N 1
ATOM 1679 C CA . GLU B 1 51 ? -12.094 -3.141 -11.242 1 97.88 51 GLU B CA 1
ATOM 1680 C C . GLU B 1 51 ? -12.328 -3.334 -9.742 1 97.88 51 GLU B C 1
ATOM 1682 O O . GLU B 1 51 ? -11.672 -4.156 -9.109 1 97.88 51 GLU B O 1
ATOM 1687 N N . LEU B 1 52 ? -13.273 -2.537 -9.227 1 98.31 52 LEU B N 1
ATOM 1688 C CA . LEU B 1 52 ? -13.617 -2.672 -7.816 1 98.31 52 LEU B CA 1
ATOM 1689 C C . LEU B 1 52 ? -14.008 -4.109 -7.488 1 98.31 52 LEU B C 1
ATOM 1691 O O . LEU B 1 52 ? -14.82 -4.715 -8.195 1 98.31 52 LEU B O 1
ATOM 1695 N N . GLY B 1 53 ? -13.383 -4.672 -6.508 1 98.5 53 GLY B N 1
ATOM 1696 C CA . GLY B 1 53 ? -13.68 -6.027 -6.074 1 98.5 53 GLY B CA 1
ATOM 1697 C C . GLY B 1 53 ? -12.773 -7.07 -6.695 1 98.5 53 GLY B C 1
ATOM 1698 O O . GLY B 1 53 ? -12.758 -8.227 -6.27 1 98.5 53 GLY B O 1
ATOM 1699 N N . ASP B 1 54 ? -11.922 -6.719 -7.66 1 98.5 54 ASP B N 1
ATOM 1700 C CA . ASP B 1 54 ? -11.148 -7.672 -8.445 1 98.5 54 ASP B CA 1
ATOM 1701 C C . ASP B 1 54 ? -9.969 -8.219 -7.637 1 98.5 54 ASP B C 1
ATOM 1703 O O . ASP B 1 54 ? -9.688 -9.422 -7.68 1 98.5 54 ASP B O 1
ATOM 1707 N N . ALA B 1 55 ? -9.227 -7.375 -6.949 1 98.88 55 ALA B N 1
ATOM 1708 C CA . ALA B 1 55 ? -7.906 -7.738 -6.426 1 98.88 55 ALA B CA 1
ATOM 1709 C C . ALA B 1 55 ? -7.578 -6.938 -5.168 1 98.88 55 ALA B C 1
ATOM 1711 O O . ALA B 1 55 ? -8.031 -5.805 -5.012 1 98.88 55 ALA B O 1
ATOM 1712 N N . HIS B 1 56 ? -6.832 -7.527 -4.266 1 98.94 56 HIS B N 1
ATOM 1713 C CA . HIS B 1 56 ? -6.129 -6.703 -3.293 1 98.94 56 HIS B CA 1
ATOM 1714 C C . HIS B 1 56 ? -5.031 -5.879 -3.961 1 98.94 56 HIS B C 1
ATOM 1716 O O . HIS B 1 56 ? -4.352 -6.363 -4.867 1 98.94 56 HIS B O 1
ATOM 1722 N N . VAL B 1 57 ? -4.898 -4.613 -3.561 1 98.94 57 VAL B N 1
ATOM 1723 C CA . VAL B 1 57 ? -3.82 -3.768 -4.062 1 98.94 57 VAL B CA 1
ATOM 1724 C C . VAL B 1 57 ? -2.967 -3.271 -2.896 1 98.94 57 VAL B C 1
ATOM 1726 O O . VAL B 1 57 ? -3.453 -2.541 -2.029 1 98.94 57 VAL B O 1
ATOM 1729 N N . ILE B 1 58 ? -1.754 -3.715 -2.842 1 99 58 ILE B N 1
ATOM 1730 C CA . ILE B 1 58 ? -0.752 -3.285 -1.873 1 99 58 ILE B CA 1
ATOM 1731 C C . ILE B 1 58 ? 0.155 -2.23 -2.504 1 99 58 ILE B C 1
ATOM 1733 O O . ILE B 1 58 ? 0.623 -2.398 -3.633 1 99 58 ILE B O 1
ATOM 1737 N N . ARG B 1 59 ? 0.327 -1.067 -1.806 1 99 59 ARG B N 1
ATOM 1738 C CA . ARG B 1 59 ? 1.19 0.003 -2.295 1 99 59 ARG B CA 1
ATOM 1739 C C . ARG B 1 59 ? 2.127 0.496 -1.198 1 99 59 ARG B C 1
ATOM 1741 O O . ARG B 1 59 ? 1.675 0.945 -0.143 1 99 59 ARG B O 1
ATOM 1748 N N . ASN B 1 60 ? 3.402 0.375 -1.412 1 98.94 60 ASN B N 1
ATOM 1749 C CA . ASN B 1 60 ? 4.434 0.9 -0.523 1 98.94 60 ASN B CA 1
ATOM 1750 C C . ASN B 1 60 ? 5.613 1.47 -1.308 1 98.94 60 ASN B C 1
ATOM 1752 O O . ASN B 1 60 ? 5.621 1.436 -2.539 1 98.94 60 ASN B O 1
ATOM 1756 N N . ALA B 1 61 ? 6.543 2.139 -0.554 1 98.88 61 ALA B N 1
ATOM 1757 C CA . ALA B 1 61 ? 7.699 2.725 -1.226 1 98.88 61 ALA B CA 1
ATOM 1758 C C . ALA B 1 61 ? 8.523 1.653 -1.937 1 98.88 61 ALA B C 1
ATOM 1760 O O . ALA B 1 61 ? 9.016 0.715 -1.304 1 98.88 61 ALA B O 1
ATOM 1761 N N . GLY B 1 62 ? 8.531 1.763 -3.305 1 98.88 62 GLY B N 1
ATOM 1762 C CA . GLY B 1 62 ? 9.383 0.891 -4.094 1 98.88 62 GLY B CA 1
ATOM 1763 C C . GLY B 1 62 ? 8.734 -0.44 -4.426 1 98.88 62 GLY B C 1
ATOM 1764 O O . GLY B 1 62 ? 9.391 -1.339 -4.957 1 98.88 62 GLY B O 1
ATOM 1765 N N . ALA B 1 63 ? 7.496 -0.679 -3.99 1 98.94 63 ALA B N 1
ATOM 1766 C CA . ALA B 1 63 ? 6.836 -1.96 -4.219 1 98.94 63 ALA B CA 1
ATOM 1767 C C . ALA B 1 63 ? 7.648 -3.111 -3.633 1 98.94 63 ALA B C 1
ATOM 1769 O O . ALA B 1 63 ? 7.91 -4.105 -4.312 1 98.94 63 ALA B O 1
ATOM 1770 N N . SER B 1 64 ? 8.008 -2.977 -2.41 1 98.94 64 SER B N 1
ATOM 1771 C CA . SER B 1 64 ? 8.867 -3.965 -1.766 1 98.94 64 SER B CA 1
ATOM 1772 C C . SER B 1 64 ? 8.04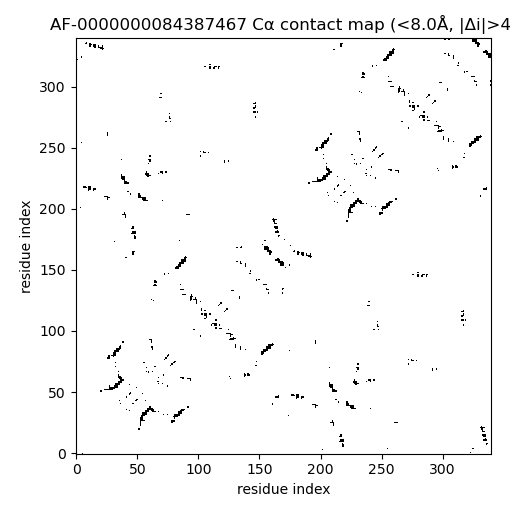7 -5.148 -1.247 1 98.94 64 SER B C 1
ATOM 1774 O O . SER B 1 64 ? 7.121 -4.969 -0.457 1 98.94 64 SER B O 1
ATOM 1776 N N . ALA B 1 65 ? 8.43 -6.355 -1.647 1 98.88 65 ALA B N 1
ATOM 1777 C CA . ALA B 1 65 ? 7.801 -7.566 -1.125 1 98.88 65 ALA B CA 1
ATOM 1778 C C . ALA B 1 65 ? 8.18 -7.793 0.336 1 98.88 65 ALA B C 1
ATOM 1780 O O . ALA B 1 65 ? 7.379 -8.32 1.116 1 98.88 65 ALA B O 1
ATOM 1781 N N . ILE B 1 66 ? 9.375 -7.387 0.697 1 98.44 66 ILE B N 1
ATOM 1782 C CA . ILE B 1 66 ? 9.828 -7.512 2.076 1 98.44 66 ILE B CA 1
ATOM 1783 C C . ILE B 1 66 ? 8.938 -6.684 2.996 1 98.44 66 ILE B C 1
ATOM 1785 O O . ILE B 1 66 ? 8.43 -7.191 3.998 1 98.44 66 ILE B O 1
ATOM 1789 N N . ASP B 1 67 ? 8.742 -5.449 2.609 1 98.69 67 ASP B N 1
ATOM 1790 C CA . ASP B 1 67 ? 7.914 -4.527 3.385 1 98.69 67 ASP B CA 1
ATOM 1791 C C . ASP B 1 67 ? 6.441 -4.926 3.324 1 98.69 67 ASP B C 1
ATOM 1793 O O . ASP B 1 67 ? 5.68 -4.648 4.254 1 98.69 67 ASP B O 1
ATOM 1797 N N . GLY B 1 68 ? 6.016 -5.59 2.24 1 98.81 68 GLY B N 1
ATOM 1798 C CA . GLY B 1 68 ? 4.621 -5.938 2.02 1 98.81 68 GLY B CA 1
ATOM 1799 C C . GLY B 1 68 ? 4.277 -7.34 2.484 1 98.81 68 GLY B C 1
ATOM 1800 O O . GLY B 1 68 ? 3.15 -7.801 2.295 1 98.81 68 GLY B O 1
ATOM 1801 N N . LEU B 1 69 ? 5.164 -8.039 3.148 1 98.75 69 LEU B N 1
ATOM 1802 C CA . LEU B 1 69 ? 5.016 -9.461 3.426 1 98.75 69 LEU B CA 1
ATOM 1803 C C . LEU B 1 69 ? 3.783 -9.727 4.281 1 98.75 69 LEU B C 1
ATOM 1805 O O . LEU B 1 69 ? 3.012 -10.648 4.004 1 98.75 69 LEU B O 1
ATOM 1809 N N . ARG B 1 70 ? 3.574 -8.898 5.344 1 98.75 70 ARG B N 1
ATOM 1810 C CA . ARG B 1 70 ? 2.412 -9.047 6.215 1 98.75 70 ARG B CA 1
ATOM 1811 C C . ARG B 1 70 ? 1.118 -9 5.41 1 98.75 70 ARG B C 1
ATOM 1813 O O . ARG B 1 70 ? 0.249 -9.859 5.574 1 98.75 70 ARG B O 1
ATOM 1820 N N . SER B 1 71 ? 1.004 -8.031 4.504 1 98.88 71 SER B N 1
ATOM 1821 C CA . SER B 1 71 ? -0.189 -7.855 3.68 1 98.88 71 SER B CA 1
ATOM 1822 C C . SER B 1 71 ? -0.338 -9 2.678 1 98.88 71 SER B C 1
ATOM 1824 O O . SER B 1 71 ? -1.451 -9.453 2.414 1 98.88 71 SER B O 1
ATOM 1826 N N . ILE B 1 72 ? 0.817 -9.461 2.129 1 98.81 72 ILE B N 1
ATOM 1827 C CA . ILE B 1 72 ? 0.806 -10.578 1.196 1 98.81 72 ILE B CA 1
ATOM 1828 C C . ILE B 1 72 ? 0.24 -11.82 1.888 1 98.81 72 ILE B C 1
ATOM 1830 O O . ILE B 1 72 ? -0.646 -12.492 1.35 1 98.81 72 ILE B O 1
ATOM 1834 N N . VAL B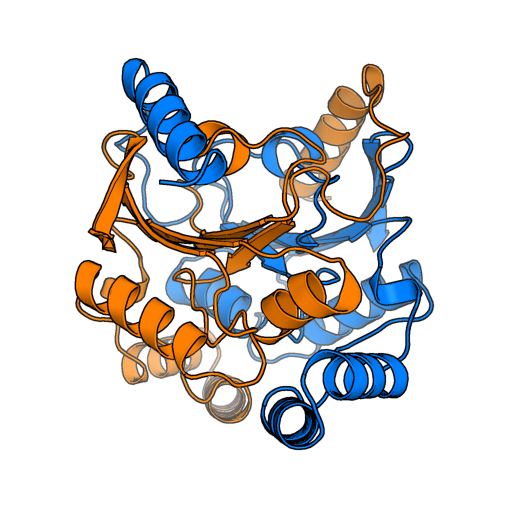 1 73 ? 0.688 -12.133 3.078 1 98.56 73 VAL B N 1
ATOM 1835 C CA . VAL B 1 73 ? 0.283 -13.328 3.805 1 98.56 73 VAL B CA 1
ATOM 1836 C C . VAL B 1 73 ? -1.2 -13.242 4.16 1 98.56 73 VAL B C 1
ATOM 1838 O O . VAL B 1 73 ? -1.939 -14.219 4.008 1 98.56 73 VAL B O 1
ATOM 1841 N N . ILE B 1 74 ? -1.605 -12.102 4.594 1 98.56 74 ILE B N 1
ATOM 1842 C CA . ILE B 1 74 ? -3.016 -11.922 4.922 1 98.56 74 ILE B CA 1
ATOM 1843 C C . ILE B 1 74 ? -3.863 -12.125 3.666 1 98.56 74 ILE B C 1
ATOM 1845 O O . ILE B 1 74 ? -4.883 -12.82 3.701 1 98.56 74 ILE B O 1
ATOM 1849 N N . SER B 1 75 ? -3.475 -11.5 2.551 1 98.44 75 SER B N 1
ATOM 1850 C CA . SER B 1 75 ? -4.195 -11.617 1.288 1 98.44 75 SER B CA 1
ATOM 1851 C C . SER B 1 75 ? -4.316 -13.07 0.851 1 98.44 75 SER B C 1
ATOM 1853 O O . SER B 1 75 ? -5.387 -13.508 0.422 1 98.44 75 SER B O 1
ATOM 1855 N N . GLN B 1 76 ? -3.25 -13.82 0.981 1 97.62 76 GLN B N 1
ATOM 1856 C CA . GLN B 1 76 ? -3.227 -15.188 0.47 1 97.62 76 GLN B CA 1
ATOM 1857 C C . GLN B 1 76 ? -3.846 -16.156 1.471 1 97.62 76 GLN B C 1
ATOM 1859 O O . GLN B 1 76 ? -4.824 -16.844 1.158 1 97.62 76 GLN B O 1
ATOM 1864 N N . GLN B 1 77 ? -3.459 -16.156 2.689 1 96.5 77 GLN B N 1
ATOM 1865 C CA . GLN B 1 77 ? -3.828 -17.203 3.639 1 96.5 77 GLN B CA 1
ATOM 1866 C C . GLN B 1 77 ? -5.195 -16.922 4.258 1 96.5 77 GLN B C 1
ATOM 1868 O O . GLN B 1 77 ? -5.953 -17.859 4.539 1 96.5 77 GLN B O 1
ATOM 1873 N N . LEU B 1 78 ? -5.5 -15.688 4.453 1 96.38 78 LEU B N 1
ATOM 1874 C CA . LEU B 1 78 ? -6.746 -15.391 5.148 1 96.38 78 LEU B CA 1
ATOM 1875 C C . LEU B 1 78 ? -7.848 -15.023 4.156 1 96.38 78 LEU B C 1
ATOM 1877 O O . LEU B 1 78 ? -9.031 -15.266 4.418 1 96.38 78 LEU B O 1
ATOM 1881 N N . LEU B 1 79 ? -7.422 -14.5 2.93 1 96.31 79 LEU B N 1
ATOM 1882 C CA . LEU B 1 79 ? -8.469 -13.953 2.07 1 96.31 79 LEU B CA 1
ATOM 1883 C C . LEU B 1 79 ? -8.438 -14.617 0.695 1 96.31 79 LEU B C 1
ATOM 1885 O O . LEU B 1 79 ? -9.156 -14.188 -0.216 1 96.31 79 LEU B O 1
ATOM 1889 N N . GLY B 1 80 ? -7.617 -15.508 0.451 1 94.88 80 GLY B N 1
ATOM 1890 C CA . GLY B 1 80 ? -7.828 -16.531 -0.564 1 94.88 80 GLY B CA 1
ATOM 1891 C C . GLY B 1 80 ? -7.25 -16.156 -1.915 1 94.88 80 GLY B C 1
ATOM 1892 O O . GLY B 1 80 ? -7.543 -16.797 -2.922 1 94.88 80 GLY B O 1
ATOM 1893 N N . THR B 1 81 ? -6.379 -15.133 -1.981 1 97.5 81 THR B N 1
ATOM 1894 C CA . THR B 1 81 ? -5.73 -14.875 -3.262 1 97.5 81 THR B CA 1
ATOM 1895 C C . THR B 1 81 ? -4.66 -15.922 -3.549 1 97.5 81 THR B C 1
ATOM 1897 O O . THR B 1 81 ? -4.098 -16.516 -2.625 1 97.5 81 THR B O 1
ATOM 1900 N N . HIS B 1 82 ? -4.395 -16.125 -4.84 1 95.94 82 HIS B N 1
ATOM 1901 C CA . HIS B 1 82 ? -3.426 -17.172 -5.156 1 95.94 82 HIS B CA 1
ATOM 1902 C C . HIS B 1 82 ? -2.539 -16.766 -6.328 1 95.94 82 HIS B C 1
ATOM 1904 O O . HIS B 1 82 ? -1.948 -17.625 -6.992 1 95.94 82 HIS B O 1
ATOM 1910 N N . GLU B 1 83 ? -2.541 -15.508 -6.699 1 98.31 83 GLU B N 1
ATOM 1911 C CA . GLU B 1 83 ? -1.635 -14.945 -7.695 1 98.31 83 GLU B CA 1
ATOM 1912 C C . GLU B 1 83 ? -1.135 -13.57 -7.273 1 98.31 83 GLU B C 1
ATOM 1914 O O . GLU B 1 83 ? -1.871 -12.797 -6.656 1 98.31 83 GLU B O 1
ATOM 1919 N N . ILE B 1 84 ? 0.146 -13.328 -7.535 1 98.69 84 ILE B N 1
ATOM 1920 C CA . ILE B 1 84 ? 0.773 -12.062 -7.188 1 98.69 84 ILE B CA 1
ATOM 1921 C C . ILE B 1 84 ? 1.335 -11.398 -8.445 1 98.69 84 ILE B C 1
ATOM 1923 O O . ILE B 1 84 ? 2.094 -12.023 -9.188 1 98.69 84 ILE B O 1
ATOM 1927 N N . VAL B 1 85 ? 0.922 -10.219 -8.695 1 98.88 85 VAL B N 1
ATOM 1928 C CA . VAL B 1 85 ? 1.477 -9.344 -9.727 1 98.88 85 VAL B CA 1
ATOM 1929 C C . VAL B 1 85 ? 2.291 -8.227 -9.078 1 98.88 85 VAL B C 1
ATOM 1931 O O . VAL B 1 85 ? 1.736 -7.352 -8.414 1 98.88 85 VAL B O 1
ATOM 1934 N N . LEU B 1 86 ? 3.59 -8.297 -9.203 1 98.94 86 LEU B N 1
ATOM 1935 C CA . LEU B 1 86 ? 4.48 -7.289 -8.641 1 98.94 86 LEU B CA 1
ATOM 1936 C C . LEU B 1 86 ? 4.922 -6.293 -9.711 1 98.94 86 LEU B C 1
ATOM 1938 O O . LEU B 1 86 ? 5.457 -6.688 -10.75 1 98.94 86 LEU B O 1
ATOM 1942 N N . VAL B 1 87 ? 4.668 -4.988 -9.461 1 98.94 87 VAL B N 1
ATOM 1943 C CA . VAL B 1 87 ? 4.949 -3.977 -10.469 1 98.94 87 VAL B CA 1
ATOM 1944 C C . VAL B 1 87 ? 5.801 -2.861 -9.867 1 98.94 87 VAL B C 1
ATOM 1946 O O . VAL B 1 87 ? 5.324 -2.094 -9.031 1 98.94 87 VAL B O 1
ATOM 1949 N N . LYS B 1 88 ? 7.035 -2.756 -10.211 1 98.94 88 LYS B N 1
ATOM 1950 C CA . LYS B 1 88 ? 7.859 -1.583 -9.93 1 98.94 88 LYS B CA 1
ATOM 1951 C C . LYS B 1 88 ? 7.797 -0.582 -11.078 1 98.94 88 LYS B C 1
ATOM 1953 O O . LYS B 1 88 ? 7.043 -0.773 -12.031 1 98.94 88 LYS B O 1
ATOM 1958 N N . HIS B 1 89 ? 8.523 0.563 -11 1 98.94 89 HIS B N 1
ATOM 1959 C CA . HIS B 1 89 ? 8.305 1.561 -12.039 1 98.94 89 HIS B CA 1
ATOM 1960 C C . HIS B 1 89 ? 9.578 2.344 -12.336 1 98.94 89 HIS B C 1
ATOM 1962 O O . HIS B 1 89 ? 10.484 2.41 -11.492 1 98.94 89 HIS B O 1
ATOM 1968 N N . THR B 1 90 ? 9.633 2.873 -13.469 1 98.81 90 THR B N 1
ATOM 1969 C CA . THR B 1 90 ? 10.734 3.744 -13.852 1 98.81 90 THR B CA 1
ATOM 1970 C C . THR B 1 90 ? 10.688 5.051 -13.062 1 98.81 90 THR B C 1
ATOM 1972 O O . THR B 1 90 ? 9.625 5.473 -12.617 1 98.81 90 THR B O 1
ATOM 1975 N N . GLY B 1 91 ? 11.883 5.676 -12.914 1 98.12 91 GLY B N 1
ATOM 1976 C CA . GLY B 1 91 ? 11.945 6.957 -12.227 1 98.12 91 GLY B CA 1
ATOM 1977 C C . GLY B 1 91 ? 11.547 6.875 -10.766 1 98.12 91 GLY B C 1
ATOM 1978 O O . GLY B 1 91 ? 11.031 7.844 -10.203 1 98.12 91 GLY B O 1
ATOM 1979 N N . CYS B 1 92 ? 11.695 5.746 -10.141 1 98.69 92 CYS B N 1
ATOM 1980 C CA . CYS B 1 92 ? 11.359 5.555 -8.734 1 98.69 92 CYS B CA 1
ATOM 1981 C C . CYS B 1 92 ? 12.359 6.262 -7.832 1 98.69 92 CYS B C 1
ATOM 1983 O O . CYS B 1 92 ? 13.562 6.215 -8.07 1 98.69 92 CYS B O 1
ATOM 1985 N N . GLY B 1 93 ? 11.812 6.871 -6.82 1 98.06 93 GLY B N 1
ATOM 1986 C CA . GLY B 1 93 ? 12.688 7.543 -5.875 1 98.06 93 GLY B CA 1
ATOM 1987 C C . GLY B 1 93 ? 13.656 6.598 -5.184 1 98.06 93 GLY B C 1
ATOM 1988 O O . GLY B 1 93 ? 14.742 7.004 -4.777 1 98.06 93 GLY B O 1
ATOM 1989 N N . MET B 1 94 ? 13.328 5.34 -5.066 1 98.56 94 MET B N 1
ATOM 1990 C CA . MET B 1 94 ? 14.141 4.355 -4.363 1 98.56 94 MET B CA 1
ATOM 1991 C C . MET B 1 94 ? 15.453 4.109 -5.105 1 98.56 94 MET B C 1
ATOM 1993 O O . MET B 1 94 ? 16.391 3.531 -4.547 1 98.56 94 MET B O 1
ATOM 1997 N N . LEU B 1 95 ? 15.547 4.562 -6.301 1 98.31 95 LEU B N 1
ATOM 1998 C CA . LEU B 1 95 ? 16.75 4.426 -7.109 1 98.31 95 LEU B CA 1
ATOM 1999 C C . LEU B 1 95 ? 17.75 5.531 -6.789 1 98.31 95 LEU B C 1
ATOM 2001 O O . LEU B 1 95 ? 18.906 5.457 -7.188 1 98.31 95 LEU B O 1
ATOM 2005 N N . THR B 1 96 ? 17.375 6.504 -6.008 1 97.38 96 THR B N 1
ATOM 2006 C CA . THR B 1 96 ? 18.109 7.758 -6 1 97.38 96 THR B CA 1
ATOM 2007 C C . THR B 1 96 ? 18.844 7.949 -4.668 1 97.38 96 THR B C 1
ATOM 2009 O O . THR B 1 96 ? 19.469 8.977 -4.445 1 97.38 96 THR B O 1
ATOM 2012 N N . PHE B 1 97 ? 18.766 7.012 -3.801 1 97.38 97 PHE B N 1
ATOM 2013 C CA . PHE B 1 97 ? 19.422 7.164 -2.514 1 97.38 97 PHE B CA 1
ATOM 2014 C C . PHE B 1 97 ? 19.859 5.809 -1.966 1 97.38 97 PHE B C 1
ATOM 2016 O O . PHE B 1 97 ? 19.453 4.766 -2.482 1 97.38 97 PHE B O 1
ATOM 2023 N N . LYS B 1 98 ? 20.688 5.785 -1.006 1 97.38 98 LYS B N 1
ATOM 2024 C CA . LYS B 1 98 ? 21.078 4.633 -0.197 1 97.38 98 LYS B CA 1
ATOM 2025 C C . LYS B 1 98 ? 20.547 4.762 1.229 1 97.38 98 LYS B C 1
ATOM 2027 O O . LYS B 1 98 ? 20.016 5.809 1.608 1 97.38 98 LYS B O 1
ATOM 2032 N N . ASN B 1 99 ? 20.625 3.68 1.944 1 96.75 99 ASN B N 1
ATOM 2033 C CA . ASN B 1 99 ? 20.125 3.662 3.316 1 96.75 99 ASN B CA 1
ATOM 2034 C C . ASN B 1 99 ? 20.734 4.797 4.141 1 96.75 99 ASN B C 1
ATOM 2036 O O . ASN B 1 99 ? 20 5.508 4.844 1 96.75 99 ASN B O 1
ATOM 2040 N N . GLU B 1 100 ? 22.016 4.984 4.008 1 97.19 100 GLU B N 1
ATOM 2041 C CA . GLU B 1 100 ? 22.719 6.008 4.781 1 97.19 100 GLU B CA 1
ATOM 2042 C C . GLU B 1 100 ? 22.188 7.402 4.445 1 97.19 100 GLU B C 1
ATOM 2044 O O . GLU B 1 100 ? 22.094 8.266 5.32 1 97.19 100 GLU B O 1
ATOM 2049 N N . ASP B 1 101 ? 21.875 7.605 3.199 1 98.06 101 ASP B N 1
ATOM 2050 C CA . ASP B 1 101 ? 21.328 8.891 2.773 1 98.06 101 ASP B CA 1
ATOM 2051 C C . ASP B 1 101 ? 19.984 9.156 3.447 1 98.06 101 ASP B C 1
ATOM 2053 O O . ASP B 1 101 ? 19.703 10.289 3.867 1 98.06 101 ASP B O 1
ATOM 2057 N N . ALA B 1 102 ? 19.172 8.133 3.543 1 97.75 102 ALA B N 1
ATOM 2058 C CA . ALA B 1 102 ? 17.844 8.281 4.137 1 97.75 102 ALA B CA 1
ATOM 2059 C C . ALA B 1 102 ? 17.938 8.664 5.613 1 97.75 102 ALA B C 1
ATOM 2061 O O . ALA B 1 102 ? 17.266 9.594 6.062 1 97.75 102 ALA B O 1
ATOM 2062 N N . TYR B 1 103 ? 18.781 7.992 6.363 1 98.06 103 TYR B N 1
ATOM 2063 C CA . TYR B 1 103 ? 18.984 8.328 7.77 1 98.06 103 TYR B CA 1
ATOM 2064 C C . TYR B 1 103 ? 19.531 9.742 7.918 1 98.06 103 TYR B C 1
ATOM 2066 O O . TYR B 1 103 ? 19.156 10.461 8.844 1 98.06 103 TYR B O 1
ATOM 2074 N N . GLY B 1 104 ? 20.422 10.094 7.047 1 98.31 104 GLY B N 1
ATOM 2075 C CA . GLY B 1 104 ? 20.984 11.438 7.062 1 98.31 104 GLY B CA 1
ATOM 2076 C C . GLY B 1 104 ? 19.953 12.523 6.832 1 98.31 104 GLY B C 1
ATOM 2077 O O . GLY B 1 104 ? 19.969 13.555 7.496 1 98.31 104 GLY B O 1
ATOM 2078 N N . ILE B 1 105 ? 19.094 12.273 5.918 1 98.06 105 ILE B N 1
ATOM 2079 C CA . ILE B 1 105 ? 18.031 13.234 5.613 1 98.06 105 ILE B CA 1
ATOM 2080 C C . ILE B 1 105 ? 17.094 13.367 6.816 1 98.06 105 ILE B C 1
ATOM 2082 O O . ILE B 1 105 ? 16.688 14.477 7.172 1 98.06 105 ILE B O 1
ATOM 2086 N N . VAL B 1 106 ? 16.734 12.266 7.465 1 98 106 VAL B N 1
ATOM 2087 C CA . VAL B 1 106 ? 15.898 12.297 8.664 1 98 106 VAL B CA 1
ATOM 2088 C C . VAL B 1 106 ? 16.594 13.117 9.75 1 98 106 VAL B C 1
ATOM 2090 O O . VAL B 1 106 ? 15.961 13.953 10.406 1 98 106 VAL B O 1
ATOM 2093 N N . GLU B 1 107 ? 17.859 12.898 9.914 1 98.31 107 GLU B N 1
ATOM 2094 C CA . GLU B 1 107 ? 18.609 13.625 10.922 1 98.31 107 GLU B CA 1
ATOM 2095 C C . GLU B 1 107 ? 18.641 15.125 10.617 1 98.31 107 GLU B C 1
ATOM 2097 O O . GLU B 1 107 ? 18.453 15.945 11.516 1 98.31 107 GLU B O 1
ATOM 2102 N N . LYS B 1 108 ? 18.938 15.398 9.422 1 98.19 108 LYS B N 1
ATOM 2103 C CA . LYS B 1 108 ? 19 16.797 9 1 98.19 108 LYS B CA 1
ATOM 2104 C C . LYS B 1 108 ? 17.672 17.5 9.227 1 98.19 108 LYS B C 1
ATOM 2106 O O . LYS B 1 108 ? 17.625 18.625 9.727 1 98.19 108 LYS B O 1
ATOM 2111 N N . ASN B 1 109 ? 16.578 16.828 8.859 1 96.81 109 ASN B N 1
ATOM 2112 C CA . ASN B 1 109 ? 15.258 17.453 8.875 1 96.81 109 ASN B CA 1
ATOM 2113 C C . ASN B 1 109 ? 14.656 17.453 10.281 1 96.81 109 ASN B C 1
ATOM 2115 O O . ASN B 1 109 ? 13.914 18.375 10.641 1 96.81 109 ASN B O 1
ATOM 2119 N N . LEU B 1 110 ? 14.953 16.359 11.086 1 97.31 110 LEU B N 1
ATOM 2120 C CA . LEU B 1 110 ? 14.172 16.172 12.297 1 97.31 110 LEU B CA 1
ATOM 2121 C C . LEU B 1 110 ? 15.07 16.078 13.516 1 97.31 110 LEU B C 1
ATOM 2123 O O . LEU B 1 110 ? 14.594 16.062 14.656 1 97.31 110 LEU B O 1
ATOM 2127 N N . GLY B 1 111 ? 16.344 15.891 13.297 1 97.69 111 GLY B N 1
ATOM 2128 C CA . GLY B 1 111 ? 17.281 15.859 14.406 1 97.69 111 GLY B CA 1
ATOM 2129 C C . GLY B 1 111 ? 17.797 14.469 14.711 1 97.69 111 GLY B C 1
ATOM 2130 O O . GLY B 1 111 ? 17.328 13.484 14.133 1 97.69 111 GLY B O 1
ATOM 2131 N N . ALA B 1 112 ? 18.719 14.391 15.641 1 97.75 112 ALA B N 1
ATOM 2132 C CA . ALA B 1 112 ? 19.453 13.172 15.961 1 97.75 112 ALA B CA 1
ATOM 2133 C C . ALA B 1 112 ? 18.547 12.125 16.594 1 97.75 112 ALA B C 1
ATOM 2135 O O . ALA B 1 112 ? 18.688 10.93 16.344 1 97.75 112 ALA B O 1
ATOM 2136 N N . ASP B 1 113 ? 17.688 12.586 17.391 1 97.62 113 ASP B N 1
ATOM 2137 C CA . ASP B 1 113 ? 16.781 11.656 18.062 1 97.62 113 ASP B CA 1
ATOM 2138 C C . ASP B 1 113 ? 15.875 10.953 17.062 1 97.62 113 ASP B C 1
ATOM 2140 O O . ASP B 1 113 ? 15.602 9.758 17.188 1 97.62 113 ASP B O 1
ATOM 2144 N N . ALA B 1 114 ? 15.391 11.688 16.109 1 97.81 114 ALA B N 1
ATOM 2145 C CA . ALA B 1 114 ? 14.562 11.102 15.055 1 97.81 114 ALA B CA 1
ATOM 2146 C C . ALA B 1 114 ? 15.352 10.086 14.234 1 97.81 114 ALA B C 1
ATOM 2148 O O . ALA B 1 114 ? 14.836 9.023 13.891 1 97.81 114 ALA B O 1
ATOM 2149 N N . SER B 1 115 ? 16.516 10.461 13.914 1 97.56 115 SER B N 1
ATOM 2150 C CA . SER B 1 115 ? 17.359 9.539 13.156 1 97.56 115 SER B CA 1
ATOM 2151 C C . SER B 1 115 ? 17.594 8.25 13.93 1 97.56 115 SER B C 1
ATOM 2153 O O . SER B 1 115 ? 17.594 7.16 13.352 1 97.56 115 SER B O 1
ATOM 2155 N N . LEU B 1 116 ? 17.828 8.359 15.234 1 97.56 116 LEU B N 1
ATOM 2156 C CA . LEU B 1 116 ? 17.984 7.184 16.078 1 97.56 116 LEU B CA 1
ATOM 2157 C C . LEU B 1 116 ? 16.719 6.332 16.078 1 97.56 116 LEU B C 1
ATOM 2159 O O . LEU B 1 116 ? 16.797 5.105 16 1 97.56 116 LEU B O 1
ATOM 2163 N N . GLU B 1 117 ? 15.617 6.984 16.156 1 98.12 117 GLU B N 1
ATOM 2164 C CA . GLU B 1 117 ? 14.359 6.246 16.078 1 98.12 117 GLU B CA 1
ATOM 2165 C C . GLU B 1 117 ? 14.203 5.551 14.734 1 98.12 117 GLU B C 1
ATOM 2167 O O . GLU B 1 117 ? 13.734 4.414 14.664 1 98.12 117 GLU B O 1
ATOM 2172 N N . ALA B 1 118 ? 14.531 6.246 13.648 1 97.88 118 ALA B N 1
ATOM 2173 C CA . ALA B 1 118 ? 14.469 5.652 12.32 1 97.88 118 ALA B CA 1
ATOM 2174 C C . ALA B 1 118 ? 15.312 4.387 12.242 1 97.88 118 ALA B C 1
ATOM 2176 O O . ALA B 1 118 ? 14.852 3.346 11.766 1 97.88 118 ALA B O 1
ATOM 2177 N N . LYS B 1 119 ? 16.516 4.457 12.719 1 97.44 119 LYS B N 1
ATOM 2178 C CA . LYS B 1 119 ? 17.422 3.316 12.68 1 97.44 119 LYS B CA 1
ATOM 2179 C C . LYS B 1 119 ? 16.875 2.135 13.461 1 97.44 119 LYS B C 1
ATOM 2181 O O . LYS B 1 119 ? 17.078 0.979 13.086 1 97.44 119 LYS B O 1
ATOM 2186 N N . ASN B 1 120 ? 16.188 2.416 14.516 1 97.44 120 ASN B N 1
ATOM 2187 C CA . ASN B 1 120 ? 15.625 1.374 15.359 1 97.44 120 ASN B CA 1
ATOM 2188 C C . ASN B 1 120 ? 14.352 0.781 14.75 1 97.44 120 ASN B C 1
ATOM 2190 O O . ASN B 1 120 ? 14.148 -0.433 14.805 1 97.44 120 ASN B O 1
ATOM 2194 N N . ARG B 1 121 ? 13.492 1.595 14.18 1 97.12 121 ARG B N 1
ATOM 2195 C CA . ARG B 1 121 ? 12.172 1.17 13.734 1 97.12 121 ARG B CA 1
ATOM 2196 C C . ARG B 1 121 ? 12.203 0.749 12.266 1 97.12 121 ARG B C 1
ATOM 2198 O O . ARG B 1 121 ? 11.352 -0.028 11.82 1 97.12 121 ARG B O 1
ATOM 2205 N N . ILE B 1 122 ? 13.102 1.348 11.516 1 97.81 122 ILE B N 1
ATOM 2206 C CA . ILE B 1 122 ? 13.297 1.067 10.094 1 97.81 122 ILE B CA 1
ATOM 2207 C C . ILE B 1 122 ? 14.75 0.68 9.836 1 97.81 122 ILE B C 1
ATOM 2209 O O . ILE B 1 122 ? 15.523 1.479 9.305 1 97.81 122 ILE B O 1
ATOM 2213 N N . PRO B 1 123 ? 15.117 -0.502 10.117 1 95.56 123 PRO B N 1
ATOM 2214 C CA . PRO B 1 123 ? 16.531 -0.881 10.008 1 95.56 123 PRO B CA 1
ATOM 2215 C C . PRO B 1 123 ? 17.047 -0.81 8.578 1 95.56 123 PRO B C 1
ATOM 2217 O O . PRO B 1 123 ? 18.266 -0.685 8.359 1 95.56 123 PRO B O 1
ATOM 2220 N N . ASP B 1 124 ? 16.203 -0.93 7.633 1 97.88 124 ASP B N 1
ATOM 2221 C CA . ASP B 1 124 ? 16.516 -0.864 6.207 1 97.88 124 ASP B CA 1
ATOM 2222 C C . ASP B 1 124 ? 15.406 -0.141 5.438 1 97.88 124 ASP B C 1
ATOM 2224 O O . ASP B 1 124 ? 14.25 -0.556 5.469 1 97.88 124 ASP B O 1
ATOM 2228 N N . PHE B 1 125 ? 15.789 0.886 4.742 1 98.56 125 PHE B N 1
ATOM 2229 C CA . PHE B 1 125 ? 14.812 1.61 3.93 1 98.56 125 PHE B CA 1
ATOM 2230 C C . PHE B 1 125 ? 14.578 0.895 2.605 1 98.56 125 PHE B C 1
ATOM 2232 O O . PHE B 1 125 ? 13.68 1.267 1.845 1 98.56 125 PHE B O 1
ATOM 2239 N N . LEU B 1 126 ? 15.352 -0.11 2.268 1 98.56 126 LEU B N 1
ATOM 2240 C CA . LEU B 1 126 ? 15.203 -1.028 1.144 1 98.56 126 LEU B CA 1
ATOM 2241 C C . LEU B 1 126 ? 15.352 -0.293 -0.184 1 98.56 126 LEU B C 1
ATOM 2243 O O . LEU B 1 126 ? 14.508 -0.434 -1.074 1 98.56 126 LEU B O 1
ATOM 2247 N N . PRO B 1 127 ? 16.391 0.599 -0.254 1 98.5 127 PRO B N 1
ATOM 2248 C CA . PRO B 1 127 ? 16.688 1.168 -1.573 1 98.5 127 PRO B CA 1
ATOM 2249 C C . PRO B 1 127 ? 17.156 0.121 -2.576 1 98.5 127 PRO B C 1
ATOM 2251 O O . PRO B 1 127 ? 17.5 -1.002 -2.191 1 98.5 127 PRO B O 1
ATOM 2254 N N . PHE B 1 128 ? 17.016 0.382 -3.84 1 98.38 128 PHE B N 1
ATOM 2255 C CA . PHE B 1 128 ? 17.609 -0.503 -4.84 1 98.38 128 PHE B CA 1
ATOM 2256 C C . PHE B 1 128 ? 18.219 0.3 -5.977 1 98.38 128 PHE B C 1
ATOM 2258 O O . PHE B 1 128 ? 17.656 1.3 -6.422 1 98.38 128 PHE B O 1
ATOM 2265 N N . PRO B 1 129 ? 19.359 -0.14 -6.453 1 97.06 129 PRO B N 1
ATOM 2266 C CA . PRO B 1 129 ? 20.141 0.628 -7.43 1 97.06 129 PRO B CA 1
ATOM 2267 C C . PRO B 1 129 ? 19.766 0.292 -8.875 1 97.06 129 PRO B C 1
ATOM 2269 O O . PRO B 1 129 ? 20.141 1.016 -9.797 1 97.06 129 PRO B O 1
ATOM 2272 N N . ALA B 1 130 ? 19.109 -0.853 -9.062 1 98.5 130 ALA B N 1
ATOM 2273 C CA . ALA B 1 130 ? 18.75 -1.295 -10.414 1 98.5 130 ALA B CA 1
ATOM 2274 C C . ALA B 1 130 ? 17.328 -1.833 -10.453 1 98.5 130 ALA B C 1
ATOM 2276 O O . ALA B 1 130 ? 16.984 -2.768 -9.727 1 98.5 130 ALA B O 1
ATOM 2277 N N . LEU B 1 131 ? 16.625 -1.28 -11.367 1 98.69 131 LEU B N 1
ATOM 2278 C CA . LEU B 1 131 ? 15.188 -1.465 -11.375 1 98.69 131 LEU B CA 1
ATOM 2279 C C . LEU B 1 131 ? 14.82 -2.91 -11.695 1 98.69 131 LEU B C 1
ATOM 2281 O O . LEU B 1 131 ? 14.141 -3.574 -10.914 1 98.69 131 LEU B O 1
ATOM 2285 N N . GLU B 1 132 ? 15.281 -3.492 -12.82 1 98.69 132 GLU B N 1
ATOM 2286 C CA . GLU B 1 132 ? 14.93 -4.852 -13.219 1 98.69 132 GLU B CA 1
ATOM 2287 C C . GLU B 1 132 ? 15.438 -5.871 -12.203 1 98.69 132 GLU B C 1
ATOM 2289 O O . GLU B 1 132 ? 14.742 -6.84 -11.883 1 98.69 132 GLU B O 1
ATOM 2294 N N . GLU B 1 133 ? 16.609 -5.637 -11.68 1 98.69 133 GLU B N 1
ATOM 2295 C CA . GLU B 1 133 ? 17.156 -6.52 -10.648 1 98.69 133 GLU B CA 1
ATOM 2296 C C . GLU B 1 133 ? 16.297 -6.484 -9.383 1 98.69 133 GLU B C 1
ATOM 2298 O O . GLU B 1 133 ? 16.156 -7.5 -8.695 1 98.69 133 GLU B O 1
ATOM 2303 N N . ALA B 1 134 ? 15.828 -5.297 -9.055 1 98.81 134 ALA B N 1
ATOM 2304 C CA . ALA B 1 134 ? 14.969 -5.164 -7.879 1 98.81 134 ALA B CA 1
ATOM 2305 C C . ALA B 1 134 ? 13.695 -5.984 -8.031 1 98.81 134 ALA B C 1
ATOM 2307 O O . ALA B 1 134 ? 13.219 -6.59 -7.066 1 98.81 134 ALA B O 1
ATOM 2308 N N . VAL B 1 135 ? 13.078 -5.984 -9.242 1 98.88 135 VAL B N 1
ATOM 2309 C CA . VAL B 1 135 ? 11.914 -6.812 -9.516 1 98.88 135 VAL B CA 1
ATOM 2310 C C . VAL B 1 135 ? 12.258 -8.281 -9.289 1 98.88 135 VAL B C 1
ATOM 2312 O O . VAL B 1 135 ? 11.547 -8.992 -8.578 1 98.88 135 VAL B O 1
ATOM 2315 N N . GLU B 1 136 ? 13.352 -8.727 -9.852 1 98.69 136 GLU B N 1
ATOM 2316 C CA . GLU B 1 136 ? 13.766 -10.125 -9.75 1 98.69 136 GLU B CA 1
ATOM 2317 C C . GLU B 1 136 ? 14.039 -10.516 -8.305 1 98.69 136 GLU B C 1
ATOM 2319 O O . GLU B 1 136 ? 13.695 -11.617 -7.875 1 98.69 136 GLU B O 1
ATOM 2324 N N . ARG B 1 137 ? 14.664 -9.656 -7.586 1 98.5 137 ARG B N 1
ATOM 2325 C CA . ARG B 1 137 ? 14.984 -9.922 -6.191 1 98.5 137 ARG B CA 1
ATOM 2326 C C . ARG B 1 137 ? 13.719 -10.094 -5.359 1 98.5 137 ARG B C 1
ATOM 2328 O O . ARG B 1 137 ? 13.633 -10.977 -4.508 1 98.5 137 ARG B O 1
ATOM 2335 N N . ASP B 1 138 ? 12.773 -9.219 -5.547 1 98.75 138 ASP B N 1
ATOM 2336 C CA . ASP B 1 138 ? 11.531 -9.32 -4.789 1 98.75 138 ASP B CA 1
ATOM 2337 C C . ASP B 1 138 ? 10.758 -10.578 -5.172 1 98.75 138 ASP B C 1
ATOM 2339 O O . ASP B 1 138 ? 10.148 -11.227 -4.312 1 98.75 138 ASP B O 1
ATOM 2343 N N . ILE B 1 139 ? 10.766 -10.922 -6.477 1 98.31 139 ILE B N 1
ATOM 2344 C CA . ILE B 1 139 ? 10.148 -12.164 -6.922 1 98.31 139 ILE B CA 1
ATOM 2345 C C . ILE B 1 139 ? 10.828 -13.352 -6.246 1 98.31 139 ILE B C 1
ATOM 2347 O O . ILE B 1 139 ? 10.156 -14.258 -5.742 1 98.31 139 ILE B O 1
ATOM 2351 N N . SER B 1 140 ? 12.133 -13.367 -6.234 1 97.62 140 SER B N 1
ATOM 2352 C CA . SER B 1 140 ? 12.898 -14.438 -5.602 1 97.62 140 SER B CA 1
ATOM 2353 C C . SER B 1 140 ? 12.609 -14.516 -4.109 1 97.62 140 SER B C 1
ATOM 2355 O O . SER B 1 140 ? 12.531 -15.602 -3.541 1 97.62 140 SER B O 1
ATOM 2357 N N . PHE B 1 141 ? 12.484 -13.375 -3.494 1 98.25 141 PHE B N 1
ATOM 2358 C CA . PHE B 1 141 ? 12.164 -13.32 -2.074 1 98.25 141 PHE B CA 1
ATOM 2359 C C . PHE B 1 141 ? 10.844 -14.031 -1.79 1 98.25 141 PHE B C 1
ATOM 2361 O O . PHE B 1 141 ? 10.758 -14.836 -0.863 1 98.25 141 PHE B O 1
ATOM 2368 N N . ILE B 1 142 ? 9.797 -13.727 -2.582 1 98.06 142 ILE B N 1
ATOM 2369 C CA . ILE B 1 142 ? 8.484 -14.336 -2.4 1 98.06 142 ILE B CA 1
ATOM 2370 C C . ILE B 1 142 ? 8.57 -15.844 -2.637 1 98.06 142 ILE B C 1
ATOM 2372 O O . ILE B 1 142 ? 8.023 -16.625 -1.86 1 98.06 142 ILE B O 1
ATOM 2376 N N . LYS B 1 143 ? 9.305 -16.234 -3.656 1 96.06 143 LYS B N 1
ATOM 2377 C CA . LYS B 1 143 ? 9.438 -17.641 -4 1 96.06 143 LYS B CA 1
ATOM 2378 C C . LYS B 1 143 ? 10.133 -18.422 -2.887 1 96.06 143 LYS B C 1
ATOM 2380 O O . LYS B 1 143 ? 9.836 -19.594 -2.66 1 96.06 143 LYS B O 1
ATOM 2385 N N . ALA B 1 144 ? 11.008 -17.766 -2.209 1 96.19 144 ALA B N 1
ATOM 2386 C CA . ALA B 1 144 ? 11.82 -18.438 -1.188 1 96.19 144 ALA 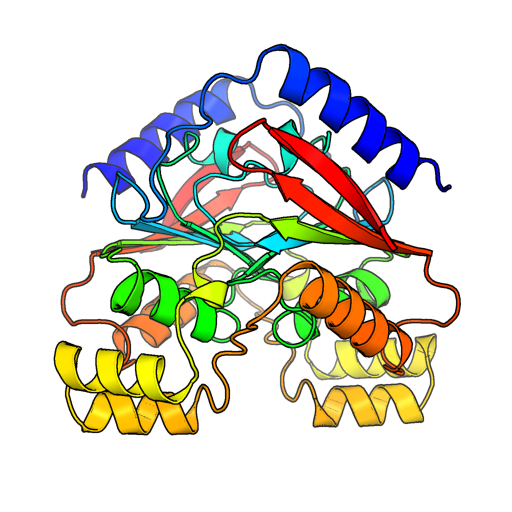B CA 1
ATOM 2387 C C . ALA B 1 144 ? 11.078 -18.5 0.144 1 96.19 144 ALA B C 1
ATOM 2389 O O . ALA B 1 144 ? 11.484 -19.219 1.057 1 96.19 144 ALA B O 1
ATOM 2390 N N . SER B 1 145 ? 10.062 -17.766 0.262 1 96.69 145 SER B N 1
ATOM 2391 C CA . SER B 1 145 ? 9.312 -17.703 1.515 1 96.69 145 SER B CA 1
ATOM 2392 C C . SER B 1 145 ? 8.43 -18.922 1.701 1 96.69 145 SER B C 1
ATOM 2394 O O . SER B 1 145 ? 7.805 -19.391 0.748 1 96.69 145 SER B O 1
ATOM 2396 N N . LYS B 1 146 ? 8.312 -19.469 2.893 1 97.12 146 LYS B N 1
ATOM 2397 C CA . LYS B 1 146 ? 7.379 -20.531 3.217 1 97.12 146 LYS B CA 1
ATOM 2398 C C . LYS B 1 146 ? 5.977 -20 3.463 1 97.12 146 LYS B C 1
ATOM 2400 O O . LYS B 1 146 ? 5.027 -20.766 3.641 1 97.12 146 LYS B O 1
ATOM 2405 N N . LEU B 1 147 ? 5.891 -18.656 3.42 1 97.56 147 LEU B N 1
ATOM 2406 C CA . LEU B 1 147 ? 4.625 -18.016 3.752 1 97.56 147 LEU B CA 1
ATOM 2407 C C . LEU B 1 147 ? 3.752 -17.859 2.514 1 97.56 147 LEU B C 1
ATOM 2409 O O . LEU B 1 147 ? 2.594 -17.438 2.613 1 97.56 147 LEU B O 1
ATOM 2413 N N . VAL B 1 148 ? 4.293 -18.078 1.382 1 95.5 148 VAL B N 1
ATOM 2414 C CA . VAL B 1 148 ? 3.58 -18.125 0.11 1 95.5 148 VAL B CA 1
ATOM 2415 C C . VAL B 1 148 ? 3.65 -19.531 -0.481 1 95.5 148 VAL B C 1
ATOM 2417 O O . VAL B 1 148 ? 4.723 -20.125 -0.533 1 95.5 148 VAL B O 1
ATOM 2420 N N . PRO B 1 149 ? 2.475 -20.078 -0.8 1 92.56 149 PRO B N 1
ATOM 2421 C CA . PRO B 1 149 ? 2.459 -21.438 -1.315 1 92.56 149 PRO B CA 1
ATOM 2422 C C . PRO B 1 149 ? 3.357 -21.625 -2.535 1 92.56 149 PRO B C 1
ATOM 2424 O O . PRO B 1 149 ? 3.498 -20.703 -3.348 1 92.56 149 PRO B O 1
ATOM 2427 N N . ASP B 1 150 ? 3.693 -22.906 -2.584 1 85.81 150 ASP B N 1
ATOM 2428 C CA . ASP B 1 150 ? 4.418 -23.281 -3.793 1 85.81 150 ASP B CA 1
ATOM 2429 C C . ASP B 1 150 ? 3.502 -23.25 -5.016 1 85.81 150 ASP B C 1
ATOM 2431 O O . ASP B 1 150 ? 2.33 -23.625 -4.926 1 85.81 150 ASP B O 1
ATOM 2435 N N . GLY B 1 151 ? 3.871 -22.719 -6.023 1 85.44 151 GLY B N 1
ATOM 2436 C CA . GLY B 1 151 ? 3.076 -22.781 -7.238 1 85.44 151 GLY B CA 1
ATOM 2437 C C . GLY B 1 151 ? 2.232 -21.531 -7.453 1 85.44 151 GLY B C 1
ATOM 2438 O O . GLY B 1 151 ? 1.479 -21.453 -8.43 1 85.44 151 GLY B O 1
ATOM 2439 N N . VAL B 1 152 ? 2.201 -20.719 -6.406 1 90.75 152 VAL B N 1
ATOM 2440 C CA . VAL B 1 152 ? 1.512 -19.453 -6.629 1 90.75 152 VAL B CA 1
ATOM 2441 C C . VAL B 1 152 ? 1.99 -18.828 -7.938 1 90.75 152 VAL B C 1
ATOM 2443 O O . VAL B 1 152 ? 3.182 -18.859 -8.25 1 90.75 152 VAL B O 1
ATOM 2446 N N . ALA B 1 153 ? 1.01 -18.375 -8.781 1 95.38 153 ALA B N 1
ATOM 2447 C CA . ALA B 1 153 ? 1.396 -17.625 -9.969 1 95.38 153 ALA B CA 1
ATOM 2448 C C . ALA B 1 153 ? 2.014 -16.281 -9.586 1 95.38 153 ALA B C 1
ATOM 2450 O O . ALA B 1 153 ? 1.401 -15.492 -8.867 1 95.38 153 ALA B O 1
ATOM 2451 N N . LEU B 1 154 ? 3.209 -16.125 -9.984 1 97.31 154 LEU B N 1
ATOM 2452 C CA . LEU B 1 154 ? 3.975 -14.922 -9.656 1 97.31 154 LEU B CA 1
ATOM 2453 C C . LEU B 1 154 ? 4.523 -14.273 -10.922 1 97.31 154 LEU B C 1
ATOM 2455 O O . LEU B 1 154 ? 5.082 -14.953 -11.781 1 97.31 154 LEU B O 1
ATOM 2459 N N . SER B 1 155 ? 4.289 -12.984 -11.062 1 98.5 155 SER B N 1
ATOM 2460 C CA . SER B 1 155 ? 4.848 -12.258 -12.195 1 98.5 155 SER B CA 1
ATOM 2461 C C . SER B 1 155 ? 5.398 -10.898 -11.758 1 98.5 155 SER B C 1
ATOM 2463 O O . SER B 1 155 ? 4.879 -10.281 -10.828 1 98.5 155 SER B O 1
ATOM 2465 N N . GLY B 1 156 ? 6.469 -10.484 -12.328 1 98.75 156 GLY B N 1
ATOM 2466 C CA . GLY B 1 156 ? 7.133 -9.211 -12.102 1 98.75 156 GLY B CA 1
ATOM 2467 C C . GLY B 1 156 ? 7.09 -8.297 -13.312 1 98.75 156 GLY B C 1
ATOM 2468 O O . GLY B 1 156 ? 7.289 -8.742 -14.445 1 98.75 156 GLY B O 1
ATOM 2469 N N . TRP B 1 157 ? 6.785 -7.059 -13.094 1 98.94 157 TRP B N 1
ATOM 2470 C CA . TRP B 1 157 ? 6.555 -6.09 -14.156 1 98.94 157 TRP B CA 1
ATOM 2471 C C . TRP B 1 157 ? 7.227 -4.758 -13.836 1 98.94 157 TRP B C 1
ATOM 2473 O O . TRP B 1 157 ? 7.594 -4.504 -12.688 1 98.94 157 TRP B O 1
ATOM 2483 N N . ILE B 1 158 ? 7.355 -3.936 -14.859 1 98.94 158 ILE B N 1
ATOM 2484 C CA . ILE B 1 158 ? 7.793 -2.551 -14.727 1 98.94 158 ILE B CA 1
ATOM 2485 C C . ILE B 1 158 ? 6.789 -1.622 -15.406 1 98.94 158 ILE B C 1
ATOM 2487 O O . ILE B 1 158 ? 6.488 -1.788 -16.594 1 98.94 158 ILE B O 1
ATOM 2491 N N . TYR B 1 159 ? 6.246 -0.713 -14.672 1 98.94 159 TYR B N 1
ATOM 2492 C CA . TYR B 1 159 ? 5.438 0.386 -15.188 1 98.94 159 TYR B CA 1
ATOM 2493 C C . TYR B 1 159 ? 6.316 1.569 -15.586 1 98.94 159 TYR B C 1
ATOM 2495 O O . TYR B 1 159 ? 7.133 2.035 -14.781 1 98.94 159 TYR B O 1
ATOM 2503 N N . GLU B 1 160 ? 6.188 2.018 -16.75 1 98.81 160 GLU B N 1
ATOM 2504 C CA . GLU B 1 160 ? 6.922 3.186 -17.219 1 98.81 160 GLU B CA 1
ATOM 2505 C C . GLU B 1 160 ? 6.113 4.465 -17.031 1 98.81 160 GLU B C 1
ATOM 2507 O O . GLU B 1 160 ? 5.156 4.715 -17.766 1 98.81 160 GLU B O 1
ATOM 2512 N N . VAL B 1 161 ? 6.562 5.328 -16.125 1 98.56 161 VAL B N 1
ATOM 2513 C CA . VAL B 1 161 ? 5.785 6.512 -15.766 1 98.56 161 VAL B CA 1
ATOM 2514 C C . VAL B 1 161 ? 5.773 7.5 -16.938 1 98.56 161 VAL B C 1
ATOM 2516 O O . VAL B 1 161 ? 4.855 8.312 -17.047 1 98.56 161 VAL B O 1
ATOM 2519 N N . GLU B 1 162 ? 6.73 7.426 -17.828 1 98.38 162 GLU B N 1
ATOM 2520 C CA . GLU B 1 162 ? 6.855 8.359 -18.938 1 98.38 162 GLU B CA 1
ATOM 2521 C C . GLU B 1 162 ? 5.832 8.055 -20.031 1 98.38 162 GLU B C 1
ATOM 2523 O O . GLU B 1 162 ? 5.375 8.961 -20.734 1 98.38 162 GLU B O 1
ATOM 2528 N N . THR B 1 163 ? 5.387 6.762 -20.141 1 98.44 163 THR B N 1
ATOM 2529 C CA . THR B 1 163 ? 4.609 6.375 -21.312 1 98.44 163 THR B CA 1
ATOM 2530 C C . THR B 1 163 ? 3.285 5.738 -20.891 1 98.44 163 THR B C 1
ATOM 2532 O O . THR B 1 163 ? 2.371 5.605 -21.719 1 98.44 163 THR B O 1
ATOM 2535 N N . GLY B 1 164 ? 3.217 5.297 -19.641 1 98.5 164 GLY B N 1
ATOM 2536 C CA . GLY B 1 164 ? 2.041 4.574 -19.188 1 98.5 164 GLY B CA 1
ATOM 2537 C C . GLY B 1 164 ? 2.084 3.094 -19.516 1 98.5 164 GLY B C 1
ATOM 2538 O O . GLY B 1 164 ? 1.178 2.342 -19.141 1 98.5 164 GLY B O 1
ATOM 2539 N N . LYS B 1 165 ? 3.148 2.631 -20.125 1 98.56 165 LYS B N 1
ATOM 2540 C CA . LYS B 1 165 ? 3.279 1.227 -20.5 1 98.56 165 LYS B CA 1
ATOM 2541 C C . LYS B 1 165 ? 3.744 0.378 -19.328 1 98.56 165 LYS B C 1
ATOM 2543 O O . LYS B 1 165 ? 4.516 0.843 -18.484 1 98.56 165 LYS B O 1
ATOM 2548 N N . THR B 1 166 ? 3.221 -0.814 -19.281 1 98.69 166 THR B N 1
ATOM 2549 C CA . THR B 1 166 ? 3.662 -1.824 -18.328 1 98.69 166 THR B CA 1
ATOM 2550 C C . THR B 1 166 ? 4.23 -3.041 -19.062 1 98.69 166 THR B C 1
ATOM 2552 O O . THR B 1 166 ? 3.562 -3.633 -19.906 1 98.69 166 THR B O 1
ATOM 2555 N N . ARG B 1 167 ? 5.438 -3.426 -18.719 1 98.19 167 ARG B N 1
ATOM 2556 C CA . ARG B 1 167 ? 6.066 -4.547 -19.406 1 98.19 167 ARG B CA 1
ATOM 2557 C C . ARG B 1 167 ? 6.48 -5.633 -18.422 1 98.19 167 ARG B C 1
ATOM 2559 O O . ARG B 1 167 ? 6.926 -5.336 -17.312 1 98.19 167 ARG B O 1
ATOM 2566 N N . ARG B 1 168 ? 6.449 -6.82 -18.859 1 98.19 168 ARG B N 1
ATOM 2567 C CA . ARG B 1 168 ? 6.812 -7.957 -18.031 1 98.19 168 ARG B CA 1
ATOM 2568 C C . ARG B 1 168 ? 8.328 -8.125 -17.953 1 98.19 168 ARG B C 1
ATOM 2570 O O . ARG B 1 168 ? 9.023 -7.957 -18.969 1 98.19 168 ARG B O 1
ATOM 2577 N N . VAL B 1 169 ? 8.828 -8.43 -16.797 1 97.56 169 VAL B N 1
ATOM 2578 C CA . VAL B 1 169 ? 10.242 -8.688 -16.562 1 97.56 169 VAL B CA 1
ATOM 2579 C C . VAL B 1 169 ? 10.453 -10.172 -16.281 1 97.56 169 VAL B C 1
ATOM 2581 O O . VAL B 1 169 ? 11.406 -10.781 -16.781 1 97.56 169 VAL B O 1
ATOM 2584 N N . VAL B 1 170 ? 9.562 -10.75 -15.367 1 93.88 170 VAL B N 1
ATOM 2585 C CA . VAL B 1 170 ? 9.633 -12.164 -15.023 1 93.88 170 VAL B CA 1
ATOM 2586 C C . VAL B 1 170 ? 8.234 -12.773 -15.016 1 93.88 170 VAL B C 1
ATOM 2588 O O . VAL B 1 170 ? 7.254 -12.086 -14.734 1 93.88 170 VAL B O 1
#

Radius of gyration: 18.51 Å; Cα contacts (8 Å, |Δi|>4): 723; chains: 2; bounding box: 47×48×45 Å

Sequence (340 aa):
MSDIQKNVEAASENYSSSFEKGQLALPPAKKYLVLTCMDARIDPARAFGIELGDAHVIRNAGASAIDGLRSIVISQQLLGTHEIVLVKHTGCGMLTFKNEDAYGIVEKNLGADASLEAKNRIPDFLPFPALEEAVERDISFIKASKLVPDGVALSGWIYEVETGKTRRVVMSDIQKNVEAASENYSSSFEKGQLALPPAKKYLVLTCMDARIDPARAFGIELGDAHVIRNAGASAIDGLRSIVISQQLLGTHEIVLVKHTGCGMLTFKNEDAYGIVEKNLGADASLEAKNRIPDFLPFPALEEAVERDISFIKASKLVPDGVALSGWIYEVETGKTRRVV

Foldseek 3Di:
DDPVVVVVVVVCVVCVVPDDCPPADPAQPQQEEEQEEPDPLDDCCVLVVNDVSHYHYHYYQQSACVVCVVVVLCNPVVRNHQAYEYEYEPPGPLQPDAQVVVLVVQCVVPNDVRSVVCCVVPVGPPRDNDNLVSQVVRQVVLCPDPSHDHPRHYWGWYQYSVPSDIGTSD/DDPVVVVVVVVCVVCVVPDDCPPADPAQPQQEEEQEEPDPLDDCCVLVVNDVSHYHYHYYQQSACVVCVVVVLCNPVVRNHQAYEYEYEPPGPLQPDAQVVVLVVQCVVPNDVRSVVCCVVPVGPPRDNDNLVSQVVRQVVLCPDPSHDHPRHYWGWYQYSVPSDIGTSD

Nearest PDB structures (foldseek):
  6jqc-assembly1_B  TM=9.710E-01  e=5.508E-21  Aspergillus fumigatus Af293
  5ztp-assembly1_B  TM=9.491E-01  e=7.143E-21  Glaciozyma antarctica
  6jqd-assembly1_B  TM=9.681E-01  e=2.300E-20  Aspergillus fumigatus Af293
  1g5c-assembly2_D  TM=8.510E-01  e=1.322E-12  Methanothermobacter thermautotrophicus
  1g5c-assembly3_E  TM=7.271E-01  e=3.846E-13  Methanothermobacter thermautotrophicus

InterPro domains:
  IPR001765 Carbonic anhydrase [PF00484] (32-165)
  IPR001765 Carbonic anhydrase [PTHR43175] (6-170)
  IPR001765 Carbonic anhydrase [SM00947] (25-170)
  IPR036874 Carbonic anhydrase superfamily [G3DSA:3.40.1050.10] (2-170)
  IPR036874 Carbonic anhydrase superfamily [SSF53056] (10-168)

=== Feature glossary ===
The record interleaves many kinds of information about one protein. Here is each kind framed as the question it answers.

Q: What does the local fold look like, residue by residue?
A: The Foldseek 3Di string encodes local tertiary geometry as a 20-letter alphabet — one character per residue — derived from the relative positions of nearby Cα atoms. Unlike the amino-acid sequence, 3Di is a direct function of the 3D structure, so two proteins with the same fold have similar 3Di strings even at low sequence identity.

Q: Which residues are in helices, strands, or loops?
A: The SS8 string is DSSP's per-residue secondary-structure call. α-helix (H) means an i→i+4 H-bond ladder; β-strand (E) means the residue participates in a β-sheet; 3₁₀ (G) and π (I) are tighter and wider helices; T/S are turns/bends; '-' is loop.

Q: How big and how compact is the whole molecule?
A: Radius of gyration (Rg) is the root-mean-square distance of Cα atoms from their centroid — a single number for overall size and compactness. A globular domain of N residues has Rg ≈ 2.2·N^0.38 Å; an extended or disordered chain has a much larger Rg. The Cα contact count is the number of residue pairs whose Cα atoms are within 8 Å and are more than four positions apart in sequence — a standard proxy for tertiary packing density. The bounding box is the smallest axis-aligned box enclosing all Cα atoms.

Q: Where is each backbone atom in 3D?
A: Structure coordinates are given as an mmCIF _atom_site loop: one row per atom with element, residue name, chain id, sequence number, and x/y/z position in Å. Only the four main-chain atoms per residue are included here; side chains are omitted to keep the record compact.

Q: What is the amino-acid chain?
A: Primary structure: the covalent order of the twenty standard amino acids along the backbone. Two proteins with the same sequence will (almost always) fold to the same structure; two with 30% identity often share a fold but not the details.

Q: What if only a Cα trace is available?
A: Three-state secondary structure (P-SEA) collapses the eight DSSP classes into helix (a), strand (b), and coil (c). P-SEA assigns these from Cα geometry alone — distances and angles — without requiring backbone oxygens, so it works on any Cα trace.

Q: What family and function is it annotated with?
A: Database cross-references. InterPro integrates a dozen domain/family signature databases into unified entries with residue-range hits. GO terms attach function/process/location labels with evidence codes. CATH codes position the fold in a four-level structural taxonomy. Organism is the NCBI-taxonomy species name.

Q: How confident is the AlphaFold model at each residue?
A: pLDDT is the predicted lDDT-Cα score: AlphaFold's confidence that the local environment of each residue (all inter-atomic distances within 15 Å) is correctly placed. It is a per-residue number between 0 and 100, with higher meaning more reliable.

Q: How mobile is each atom in the crystal?
A: B-factor (Debye–Waller factor) reflects atomic displacement in the crystal lattice. It is an experimental observable (units Å²), not a prediction; low values mean the atom is pinned down, high values mean it moves or is heterogeneous across the crystal.

Q: Which residues are buried vs exposed?
A: SASA measures how much of the protein is reachable by solvent. It is computed by rolling a water-sized probe over the atomic surface and summing the exposed area (Å²). Per-residue SASA distinguishes core (buried, low SASA) from surface (exposed, high SASA) residues; total SASA is a whole-molecule size measure.

Q: What do the diagnostic plots show?
A: Plot images: a contact map (which residues are close in 3D, as an N×N binary image), a Ramachandran scatter (backbone torsion angles, revealing secondary-structure composition at a glance), and — for AlphaFold structures — a PAE heatmap (pairwise prediction confidence).

Q: What known structures does this most resemble?
A: The Foldseek neighbor list gives the closest experimentally determined structures in the PDB, ranked by structural alignment. TM-score near 1 means near-identical fold; near 0.3 means only rough topology match. This is how one finds what a novel AlphaFold prediction most resembles in the solved-structure universe.

Q: Are the domains correctly placed relative to each other?
A: Predicted aligned error is AlphaFold's pairwise confidence. Unlike pLDDT (per-residue), PAE is per-residue-pair and captures whether two parts of the structure are correctly placed relative to each other. Units are ångströms of expected positional error.

Q: What do the rendered images show?
A: Structure images are PyMOL renders from six orthogonal camera directions. Cartoon representation draws helices as coils and strands as arrows; sticks shows the backbone as bonds; surface shows the solvent-excluded envelope. Rainbow coloring maps sequence position to hue (blue→red, N→C); chain coloring assigns a distinct color per polypeptide.

Q: What are the backbone torsion angles?
A: φ (phi) and ψ (psi) are the two rotatable backbone dihedrals per residue: φ is the C(i-1)–N–Cα–C torsion, ψ is the N–Cα–C–N(i+1) torsion, both in degrees on (−180°, 180°]. α-helical residues cluster near (−60°, −45°); β-strand residues near (−120°, +130°). A Ramachandran plot is simply a scatter of (φ, ψ) for every residue.